Protein AF-A0A444YAH3-F1 (afdb_monomer)

Radius of gyration: 19.24 Å; Cα contacts (8 Å, |Δi|>4): 440; chains: 1; bounding box: 44×41×51 Å

Foldseek 3Di:
DDDDDDPCPDPDDFDKDFLDAEPQKTWIWTDDPQDIWIKIARPVVRDIDIQDDDDADDDPQWDKHKAWDDWYAQPVVRWIKTKIKIWIAGPPPRDTDPVRIFIWMATPVVSDIDTQPDDPAPDDDDDSQFWDDADQKIWGWHDHPNPWIWIWIARNHPGDIATATADDPDDPADAWDWGWDQDPRWTKIWTAGPVVRDIWIWTADDTNYNVRIDIDDPVNVPPDDDD

Structure (mmCIF, N/CA/C/O backbone):
data_AF-A0A444YAH3-F1
#
_entry.id   AF-A0A444YAH3-F1
#
loop_
_atom_site.group_PDB
_atom_site.id
_atom_site.type_symbol
_atom_site.label_atom_id
_atom_site.label_alt_id
_atom_site.label_comp_id
_atom_site.label_asym_id
_atom_site.label_entity_id
_atom_site.label_seq_id
_atom_site.pdbx_PDB_ins_code
_atom_site.Cartn_x
_atom_site.Cartn_y
_atom_site.Cartn_z
_atom_site.occupancy
_atom_site.B_iso_or_equiv
_atom_site.auth_seq_id
_atom_site.auth_comp_id
_atom_site.auth_asym_id
_atom_site.auth_atom_id
_atom_site.pdbx_PDB_model_num
ATOM 1 N N . MET A 1 1 ? -11.939 -26.845 7.464 1.00 43.81 1 MET A N 1
ATOM 2 C CA . MET A 1 1 ? -10.731 -26.287 6.823 1.00 43.81 1 MET A CA 1
ATOM 3 C C . MET A 1 1 ? -10.912 -26.434 5.322 1.00 43.81 1 MET A C 1
ATOM 5 O O . MET A 1 1 ? -11.160 -27.548 4.881 1.00 43.81 1 MET A O 1
ATOM 9 N N . VAL A 1 2 ? -10.915 -25.336 4.565 1.00 46.28 2 VAL A N 1
ATOM 10 C CA . VAL A 1 2 ? -10.976 -25.370 3.094 1.00 46.28 2 VAL A CA 1
ATOM 11 C C . VAL A 1 2 ? -9.584 -25.013 2.601 1.00 46.28 2 VAL A C 1
ATOM 13 O O . VAL A 1 2 ? -9.102 -23.922 2.889 1.00 46.28 2 VAL A O 1
ATOM 16 N N . THR A 1 3 ? -8.929 -25.934 1.903 1.00 51.25 3 THR A N 1
ATOM 17 C CA . THR A 1 3 ? -7.645 -25.662 1.254 1.00 51.25 3 THR A CA 1
ATOM 18 C C . THR A 1 3 ? -7.931 -25.134 -0.143 1.00 51.25 3 THR A C 1
ATOM 20 O O . THR A 1 3 ? -8.479 -25.855 -0.975 1.00 51.25 3 THR A O 1
ATOM 23 N N . LEU A 1 4 ? -7.585 -23.874 -0.398 1.00 56.19 4 LEU A N 1
ATOM 24 C CA . LEU A 1 4 ? -7.603 -23.298 -1.738 1.00 56.19 4 LEU A CA 1
ATOM 25 C C . LEU A 1 4 ? -6.219 -23.497 -2.354 1.00 56.19 4 LEU A C 1
ATOM 27 O O . LEU A 1 4 ? -5.227 -23.000 -1.828 1.00 56.19 4 LEU A O 1
ATOM 31 N N . VAL A 1 5 ? -6.151 -24.240 -3.456 1.00 60.75 5 VAL A N 1
ATOM 32 C CA . VAL A 1 5 ? -4.934 -24.310 -4.268 1.00 60.75 5 VAL A CA 1
ATOM 33 C C . VAL A 1 5 ? -4.936 -23.072 -5.150 1.00 60.75 5 VAL A C 1
ATOM 35 O O . VAL A 1 5 ? -5.843 -22.916 -5.970 1.00 60.75 5 VAL A O 1
ATOM 38 N N . LEU A 1 6 ? -3.959 -22.182 -4.954 1.00 61.19 6 LEU A N 1
ATOM 39 C CA . LEU A 1 6 ? -3.764 -21.061 -5.865 1.00 61.19 6 LEU A CA 1
ATOM 40 C C . LEU A 1 6 ? -3.585 -21.626 -7.275 1.00 61.19 6 LEU A C 1
ATOM 42 O O . LEU A 1 6 ? -2.737 -22.500 -7.479 1.00 61.19 6 LEU A O 1
ATOM 46 N N . PRO A 1 7 ? -4.392 -21.186 -8.248 1.00 58.88 7 PRO A N 1
ATOM 47 C CA . PRO A 1 7 ? -4.204 -21.638 -9.606 1.00 58.88 7 PRO A CA 1
ATOM 48 C C . PRO A 1 7 ? -2.829 -21.192 -10.097 1.00 58.88 7 PRO A C 1
ATOM 50 O O . PRO A 1 7 ? -2.473 -20.023 -9.957 1.00 58.88 7 PRO A O 1
ATOM 53 N N . SER A 1 8 ? -2.078 -22.107 -10.712 1.00 59.62 8 SER A N 1
ATOM 54 C CA . SER A 1 8 ? -0.824 -21.776 -11.383 1.00 59.62 8 SER A CA 1
ATOM 55 C C . SER A 1 8 ? -1.121 -20.844 -12.562 1.00 59.62 8 SER A C 1
ATOM 57 O O . SER A 1 8 ? -1.437 -21.287 -13.666 1.00 59.62 8 SER A O 1
ATOM 59 N N . LEU A 1 9 ? -1.080 -19.536 -12.319 1.00 55.44 9 LEU A N 1
ATOM 60 C CA . LEU A 1 9 ? -1.132 -18.516 -13.367 1.00 55.44 9 LEU A CA 1
ATOM 61 C C . LEU A 1 9 ? 0.235 -18.320 -14.038 1.00 55.44 9 LEU A C 1
ATOM 63 O O . LEU A 1 9 ? 0.334 -17.611 -15.037 1.00 55.44 9 LEU A O 1
ATOM 67 N N . PHE A 1 10 ? 1.276 -18.956 -13.497 1.00 55.66 10 PHE A N 1
ATOM 68 C CA . PHE A 1 10 ? 2.665 -18.815 -13.906 1.00 55.66 10 PHE A CA 1
ATOM 69 C C . PHE A 1 10 ? 3.302 -20.201 -14.079 1.00 55.66 10 PHE A C 1
ATOM 71 O O . PHE A 1 10 ? 3.086 -21.081 -13.249 1.00 55.66 10 PHE A O 1
ATOM 78 N N . GLU A 1 11 ? 4.103 -20.383 -15.131 1.00 51.56 11 GLU A N 1
ATOM 79 C CA . GLU A 1 11 ? 4.847 -21.630 -15.404 1.00 51.56 11 GLU A CA 1
ATOM 80 C C . GLU A 1 11 ? 6.224 -21.689 -14.701 1.00 51.56 11 GLU A C 1
ATOM 82 O O . GLU A 1 11 ? 6.933 -22.685 -14.799 1.00 51.56 11 GLU A O 1
ATOM 87 N N . GLU A 1 12 ? 6.626 -20.631 -13.990 1.00 53.25 12 GLU A N 1
ATOM 88 C CA . GLU A 1 12 ? 7.987 -20.470 -13.450 1.00 53.25 12 GLU A CA 1
ATOM 89 C C . GLU A 1 12 ? 8.137 -20.984 -12.001 1.00 53.25 12 GLU A C 1
ATOM 91 O O . GLU A 1 12 ? 7.176 -21.026 -11.231 1.00 53.25 12 GLU A O 1
ATOM 96 N N . ILE A 1 13 ? 9.360 -21.361 -11.614 1.00 47.53 13 ILE A N 1
ATOM 97 C CA . ILE A 1 13 ? 9.728 -21.921 -10.301 1.00 47.53 13 ILE A CA 1
ATOM 98 C C . ILE A 1 13 ? 10.076 -20.763 -9.357 1.00 47.53 13 ILE A C 1
ATOM 100 O O . ILE A 1 13 ? 11.234 -20.392 -9.288 1.00 47.53 13 ILE A O 1
ATOM 104 N N . ASP A 1 14 ? 9.098 -20.156 -8.680 1.00 53.44 14 ASP A N 1
ATOM 105 C CA . ASP A 1 14 ? 9.382 -19.299 -7.512 1.00 53.44 14 ASP A CA 1
ATOM 106 C C . ASP A 1 14 ? 8.126 -18.940 -6.705 1.00 53.44 14 ASP A C 1
ATOM 108 O O . ASP A 1 14 ? 7.000 -19.122 -7.180 1.00 53.44 14 ASP A O 1
ATOM 112 N N . PHE A 1 15 ? 8.338 -18.490 -5.464 1.00 51.47 15 PHE A N 1
ATOM 113 C CA . PHE A 1 15 ? 7.334 -18.349 -4.404 1.00 51.47 15 PHE A CA 1
ATOM 114 C C . PHE A 1 15 ? 6.149 -17.442 -4.784 1.00 51.47 15 PHE A C 1
ATOM 116 O O . PHE A 1 15 ? 6.314 -16.245 -5.008 1.00 51.47 15 PHE A O 1
ATOM 123 N N . ASP A 1 16 ? 4.936 -18.004 -4.771 1.00 58.22 16 ASP A N 1
ATOM 124 C CA . ASP A 1 16 ? 3.700 -17.220 -4.713 1.00 58.22 16 ASP A CA 1
ATOM 125 C C . ASP A 1 16 ? 3.506 -16.720 -3.274 1.00 58.22 16 ASP A C 1
ATOM 127 O O . ASP A 1 16 ? 3.401 -17.522 -2.340 1.00 58.22 16 ASP A O 1
ATOM 131 N N . ARG A 1 17 ? 3.431 -15.400 -3.083 1.00 68.12 17 ARG A N 1
ATOM 132 C CA . ARG A 1 17 ? 2.994 -14.806 -1.813 1.00 68.12 17 ARG A CA 1
ATOM 133 C C . ARG A 1 17 ? 1.588 -14.245 -1.975 1.00 68.12 17 ARG A C 1
ATOM 135 O O . ARG A 1 17 ? 1.331 -13.411 -2.845 1.00 68.12 17 ARG A O 1
ATOM 142 N N . VAL A 1 18 ? 0.670 -14.710 -1.128 1.00 61.91 18 VAL A N 1
ATOM 143 C CA . VAL A 1 18 ? -0.619 -14.039 -0.923 1.00 61.91 18 VAL A CA 1
ATOM 144 C C . VAL A 1 18 ? -0.359 -12.868 0.005 1.00 61.91 18 VAL A C 1
ATOM 146 O O . VAL A 1 18 ? 0.092 -13.082 1.126 1.00 61.91 18 VAL A O 1
ATOM 149 N N . LEU A 1 19 ? -0.630 -11.656 -0.467 1.00 69.94 19 LEU A N 1
ATOM 150 C CA . LEU A 1 19 ? -0.448 -10.450 0.340 1.00 69.94 19 LEU A CA 1
ATOM 151 C C . LEU A 1 19 ? -1.730 -10.069 1.069 1.00 69.94 19 LEU A C 1
ATOM 153 O O . LEU A 1 19 ? -1.666 -9.664 2.222 1.00 69.94 19 LEU A O 1
ATOM 157 N N . ASP A 1 20 ? -2.885 -10.185 0.406 1.00 74.25 20 ASP A N 1
ATOM 158 C CA . ASP A 1 20 ? -4.145 -9.725 0.988 1.00 74.25 20 ASP A CA 1
ATOM 159 C C . ASP A 1 20 ? -5.385 -10.314 0.287 1.00 74.25 20 ASP A C 1
ATOM 161 O O . ASP A 1 20 ? -5.315 -10.892 -0.807 1.00 74.25 20 ASP A O 1
ATOM 165 N N . CYS A 1 21 ? -6.545 -10.139 0.916 1.00 83.88 21 CYS A N 1
ATOM 166 C CA . CYS A 1 21 ? -7.858 -10.449 0.374 1.00 83.88 21 CYS A CA 1
ATOM 167 C C . CYS A 1 21 ? -8.831 -9.303 0.668 1.00 83.88 21 CYS A C 1
ATOM 169 O O . CYS A 1 21 ? -9.244 -9.094 1.807 1.00 83.88 21 CYS A O 1
ATOM 171 N N . VAL A 1 22 ? -9.279 -8.612 -0.382 1.00 86.75 22 VAL A N 1
ATOM 172 C CA . VAL A 1 22 ? -10.233 -7.501 -0.255 1.00 86.75 22 VAL A CA 1
ATOM 173 C C . VAL A 1 22 ? -11.539 -7.886 -0.929 1.00 86.75 22 VAL A C 1
ATOM 175 O O . VAL A 1 22 ? -11.575 -8.219 -2.116 1.00 86.75 22 VAL A O 1
ATOM 178 N N . ASN A 1 23 ? -12.638 -7.858 -0.169 1.00 88.44 23 ASN A N 1
ATOM 179 C CA . ASN A 1 23 ? -13.977 -8.230 -0.643 1.00 88.44 23 ASN A CA 1
ATOM 180 C C . ASN A 1 23 ? -14.025 -9.622 -1.317 1.00 88.44 23 ASN A C 1
ATOM 182 O O . ASN A 1 23 ? -14.779 -9.846 -2.265 1.00 88.44 23 ASN A O 1
ATOM 186 N N . GLY A 1 24 ? -13.200 -10.565 -0.848 1.00 87.44 24 GLY A N 1
ATOM 187 C CA . GLY A 1 24 ? -13.124 -11.924 -1.392 1.00 87.44 24 GLY A CA 1
ATOM 188 C C . GLY A 1 24 ? -12.322 -12.062 -2.692 1.00 87.44 24 GLY A C 1
ATOM 189 O O . GLY A 1 24 ? -12.291 -13.157 -3.254 1.00 87.44 24 GLY A O 1
ATOM 190 N N . ILE A 1 25 ? -11.687 -10.991 -3.181 1.00 90.06 25 ILE A N 1
ATOM 191 C CA . ILE A 1 25 ? -10.682 -11.072 -4.245 1.00 90.06 25 ILE A CA 1
ATOM 192 C C . ILE A 1 25 ? -9.317 -11.250 -3.595 1.00 90.06 25 ILE A C 1
ATOM 194 O O . ILE A 1 25 ? -8.877 -10.406 -2.818 1.00 90.06 25 ILE A O 1
ATOM 198 N N . ILE A 1 26 ? -8.660 -12.350 -3.941 1.00 88.25 26 ILE A N 1
ATOM 199 C CA . ILE A 1 26 ? -7.309 -12.674 -3.508 1.00 88.25 26 ILE A CA 1
ATOM 200 C C . ILE A 1 26 ? -6.322 -11.942 -4.408 1.00 88.25 26 ILE A C 1
ATOM 202 O O . ILE A 1 26 ? -6.387 -12.039 -5.638 1.00 88.25 26 ILE A O 1
ATOM 206 N N . TYR A 1 27 ? -5.401 -11.241 -3.761 1.00 86.81 27 TYR A N 1
ATOM 207 C CA . TYR A 1 27 ? -4.286 -10.543 -4.368 1.00 86.81 27 TYR A CA 1
ATOM 208 C C . TYR A 1 27 ? -2.992 -11.296 -4.068 1.00 86.81 27 TYR A C 1
ATOM 210 O O . TYR A 1 27 ? -2.639 -11.526 -2.907 1.00 86.81 27 TYR A O 1
ATOM 218 N N . HIS A 1 28 ? -2.291 -11.706 -5.120 1.00 85.50 28 HIS A N 1
ATOM 219 C CA . HIS A 1 28 ? -1.035 -12.432 -4.995 1.00 85.50 28 HIS A CA 1
ATOM 220 C C . HIS A 1 28 ? -0.028 -11.943 -6.022 1.00 85.50 28 HIS A C 1
ATOM 222 O O . HIS A 1 28 ? -0.377 -11.343 -7.043 1.00 85.50 28 HIS A O 1
ATOM 228 N N . TYR A 1 29 ? 1.237 -12.223 -5.758 1.00 82.38 29 TYR A N 1
ATOM 229 C CA . TYR A 1 29 ? 2.296 -11.900 -6.689 1.00 82.38 29 TYR A CA 1
ATOM 230 C C . TYR A 1 29 ? 3.366 -12.972 -6.699 1.00 82.38 29 TYR A C 1
ATOM 232 O O . TYR A 1 29 ? 3.502 -13.765 -5.764 1.00 82.38 29 TYR A O 1
ATOM 240 N N . LYS A 1 30 ? 4.122 -12.946 -7.788 1.00 78.81 30 LYS A N 1
ATOM 241 C CA . LYS A 1 30 ? 5.283 -13.782 -8.005 1.00 78.81 30 LYS A CA 1
ATOM 242 C C . LYS A 1 30 ? 6.444 -12.911 -8.450 1.00 78.81 30 LYS A C 1
ATOM 244 O O . LYS A 1 30 ? 6.273 -12.023 -9.288 1.00 78.81 30 LYS A O 1
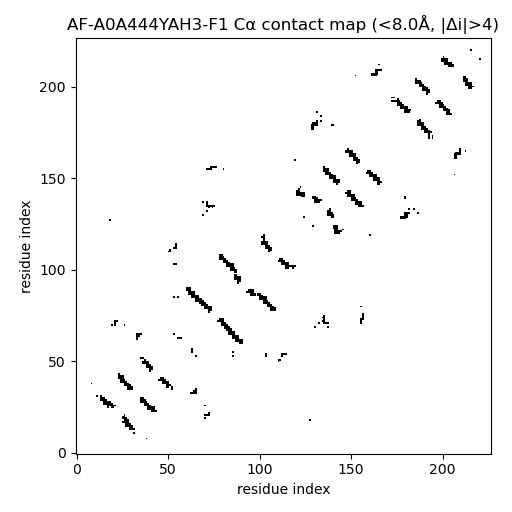ATOM 249 N N . THR A 1 31 ? 7.612 -13.197 -7.900 1.00 73.12 31 THR A N 1
ATOM 250 C CA . THR A 1 31 ? 8.883 -12.568 -8.260 1.00 73.12 31 THR A CA 1
ATOM 251 C C . THR A 1 31 ? 9.738 -13.572 -9.021 1.00 73.12 31 THR A C 1
ATOM 253 O O . THR A 1 31 ? 9.866 -14.709 -8.576 1.00 73.12 31 THR A O 1
ATOM 256 N N . ALA A 1 32 ? 10.317 -13.168 -10.148 1.00 67.88 32 ALA A N 1
ATOM 257 C CA . ALA A 1 32 ? 11.313 -13.940 -10.890 1.00 67.88 32 ALA A CA 1
ATOM 258 C C . ALA A 1 32 ? 12.486 -13.010 -11.235 1.00 67.88 32 ALA A C 1
ATOM 260 O O . ALA A 1 32 ? 12.431 -12.255 -12.211 1.00 67.88 32 ALA A O 1
ATOM 261 N N . GLY A 1 33 ? 13.520 -13.007 -10.390 1.00 68.94 33 GLY A N 1
ATOM 262 C CA . GLY A 1 33 ? 14.515 -11.929 -10.384 1.00 68.94 33 GLY A CA 1
ATOM 263 C C . GLY A 1 33 ? 13.846 -10.575 -10.116 1.00 68.94 33 GLY A C 1
ATOM 264 O O . GLY A 1 33 ? 13.015 -10.473 -9.217 1.00 68.94 33 GLY A O 1
ATOM 265 N N . LEU A 1 34 ? 14.154 -9.579 -10.949 1.00 66.31 34 LEU A N 1
ATOM 266 C CA . LEU A 1 34 ? 13.603 -8.213 -10.885 1.00 66.31 34 LEU A CA 1
ATOM 267 C C . LEU A 1 34 ? 12.158 -8.107 -11.419 1.00 66.31 34 LEU A C 1
ATOM 269 O O . LEU A 1 34 ? 11.498 -7.078 -11.293 1.00 66.31 34 LEU A O 1
ATOM 273 N N . ASN A 1 35 ? 11.640 -9.165 -12.054 1.00 72.12 35 ASN A N 1
ATOM 274 C CA . ASN A 1 35 ? 10.302 -9.142 -12.636 1.00 72.12 35 ASN A CA 1
ATOM 275 C C . ASN A 1 35 ? 9.242 -9.519 -11.602 1.00 72.12 35 ASN A C 1
ATOM 277 O O . ASN A 1 35 ? 9.232 -10.634 -11.077 1.00 72.12 35 ASN A O 1
ATOM 281 N N . VAL A 1 36 ? 8.282 -8.618 -11.400 1.00 80.56 36 VAL A N 1
ATOM 282 C CA . VAL A 1 36 ? 7.121 -8.836 -10.537 1.00 80.56 36 VAL A CA 1
ATOM 283 C C . VAL A 1 36 ? 5.870 -9.027 -11.389 1.00 80.56 36 VAL A C 1
ATOM 285 O O . VAL A 1 36 ? 5.500 -8.161 -12.181 1.00 80.56 36 VAL A O 1
ATOM 288 N N . LYS A 1 37 ? 5.195 -10.169 -11.224 1.00 85.56 37 LYS A N 1
ATOM 289 C CA . LYS A 1 37 ? 3.898 -10.453 -11.852 1.00 85.56 37 LYS A CA 1
ATOM 290 C C . LYS A 1 37 ? 2.816 -10.472 -10.786 1.00 85.56 37 LYS A C 1
ATOM 292 O O . LYS A 1 37 ? 2.917 -11.202 -9.803 1.00 85.56 37 LYS A O 1
ATOM 297 N N . ILE A 1 38 ? 1.764 -9.696 -11.010 1.00 87.88 38 ILE A N 1
ATOM 298 C CA . ILE A 1 38 ? 0.676 -9.515 -10.052 1.00 87.88 38 ILE A CA 1
ATOM 299 C C . ILE A 1 38 ? -0.589 -10.192 -10.575 1.00 87.88 38 ILE A C 1
ATOM 301 O O . ILE A 1 38 ? -1.019 -9.947 -11.707 1.00 87.88 38 ILE A O 1
ATOM 305 N N . GLY A 1 39 ? -1.179 -11.043 -9.740 1.00 88.94 39 GLY A N 1
ATOM 306 C CA . GLY A 1 39 ? -2.376 -11.814 -10.029 1.00 88.94 39 GLY A CA 1
ATOM 307 C C . GLY A 1 39 ? -3.540 -11.457 -9.107 1.00 88.94 39 GLY A C 1
ATOM 308 O O . GLY A 1 39 ? -3.389 -11.252 -7.903 1.00 88.94 39 GLY A O 1
ATOM 309 N N . LEU A 1 40 ? -4.728 -11.411 -9.699 1.00 91.06 40 LEU A N 1
ATOM 310 C CA . LEU A 1 40 ? -6.006 -11.288 -9.016 1.00 91.06 40 LEU A CA 1
ATOM 311 C C . LEU A 1 40 ? -6.815 -12.553 -9.248 1.00 91.06 40 LEU A C 1
ATOM 313 O O . LEU A 1 40 ? -6.978 -12.992 -10.392 1.00 91.06 40 LEU A O 1
ATOM 317 N N . TRP A 1 41 ? -7.388 -13.091 -8.180 1.00 90.56 41 TRP A N 1
ATOM 318 C CA . TRP A 1 41 ? -8.268 -14.246 -8.251 1.00 90.56 41 TRP A CA 1
ATOM 319 C C . TRP A 1 41 ? -9.531 -14.015 -7.435 1.00 90.56 41 TRP A C 1
ATOM 321 O O . TRP A 1 41 ? -9.477 -13.657 -6.265 1.00 90.56 41 TRP A O 1
ATOM 331 N N . ASN A 1 42 ? -10.686 -14.239 -8.053 1.00 91.50 42 ASN A N 1
ATOM 332 C CA . ASN A 1 42 ? -11.967 -14.312 -7.367 1.00 91.50 42 ASN A CA 1
ATOM 333 C C . ASN A 1 42 ? -12.354 -15.796 -7.228 1.00 91.50 42 ASN A C 1
ATOM 335 O O . ASN A 1 42 ? -12.873 -16.365 -8.193 1.00 91.50 42 ASN A O 1
ATOM 339 N N . PRO A 1 43 ? -12.165 -16.430 -6.055 1.00 88.19 43 PRO A N 1
ATOM 340 C CA . PRO A 1 43 ? -12.422 -17.861 -5.883 1.00 88.19 43 PRO A CA 1
ATOM 341 C C . PRO A 1 43 ? -13.893 -18.238 -6.068 1.00 88.19 43 PRO A C 1
ATOM 343 O O . PRO A 1 43 ? -14.202 -19.340 -6.507 1.00 88.19 43 PRO A O 1
ATOM 346 N N . LYS A 1 44 ? -14.819 -17.312 -5.777 1.00 89.19 44 LYS A N 1
ATOM 347 C CA . LYS A 1 44 ? -16.266 -17.536 -5.920 1.00 89.19 44 LYS A CA 1
ATOM 348 C C . LYS A 1 44 ? -16.690 -17.713 -7.379 1.00 89.19 44 LYS A C 1
ATOM 350 O O . LYS A 1 44 ? -17.668 -18.401 -7.650 1.00 89.19 44 LYS A O 1
ATOM 355 N N . THR A 1 45 ? -15.996 -17.060 -8.308 1.00 91.25 45 THR A N 1
ATOM 356 C CA . THR A 1 45 ? -16.328 -17.082 -9.746 1.00 91.25 45 THR A CA 1
ATOM 357 C C . THR A 1 45 ? -15.259 -17.748 -10.606 1.00 91.25 45 THR A C 1
ATOM 359 O O . THR A 1 45 ? -15.433 -17.840 -11.817 1.00 91.25 45 THR A O 1
ATOM 362 N N . ASP A 1 46 ? -14.147 -18.152 -9.991 1.00 87.62 46 ASP A N 1
ATOM 363 C CA . ASP A 1 46 ? -12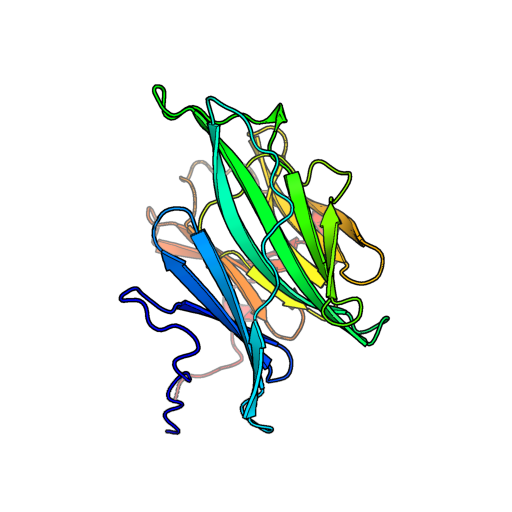.899 -18.577 -10.627 1.00 87.62 46 ASP A CA 1
ATOM 364 C C . ASP A 1 46 ? -12.370 -17.617 -11.712 1.00 87.62 46 ASP A C 1
ATOM 366 O O . ASP A 1 46 ? -11.611 -17.990 -12.606 1.00 87.62 46 ASP A O 1
ATOM 370 N N . LYS A 1 47 ? -12.754 -16.338 -11.641 1.00 90.19 47 LYS A N 1
ATOM 371 C CA . LYS A 1 47 ? -12.207 -15.312 -12.527 1.00 90.19 47 LYS A CA 1
ATOM 372 C C . LYS A 1 47 ? -10.800 -14.960 -12.083 1.00 90.19 47 LYS A C 1
ATOM 374 O O . LYS A 1 47 ? -10.550 -14.727 -10.899 1.00 90.19 47 LYS A O 1
ATOM 379 N N . ARG A 1 48 ? -9.900 -14.885 -13.056 1.00 88.38 48 ARG A N 1
ATOM 380 C CA . ARG A 1 48 ? -8.481 -14.611 -12.852 1.00 88.38 48 ARG A CA 1
ATOM 381 C C . ARG A 1 48 ? -8.057 -13.472 -13.757 1.00 88.38 48 ARG A C 1
ATOM 383 O O . ARG A 1 48 ? -8.551 -13.359 -14.881 1.00 88.38 48 ARG A O 1
ATOM 390 N N . LYS A 1 49 ? -7.151 -12.634 -13.273 1.00 89.94 49 LYS A N 1
ATOM 391 C CA . LYS A 1 49 ? -6.580 -11.546 -14.059 1.00 89.94 49 LYS A CA 1
ATOM 392 C C . LYS A 1 49 ? -5.134 -11.314 -13.665 1.00 89.94 49 LYS A C 1
ATOM 394 O O . LYS A 1 49 ? -4.823 -11.220 -12.486 1.00 89.94 49 LYS A O 1
ATOM 399 N N . ILE A 1 50 ? -4.281 -11.190 -14.672 1.00 89.69 50 ILE A N 1
ATOM 400 C CA . ILE A 1 50 ? -2.908 -10.724 -14.508 1.00 89.69 50 ILE A CA 1
ATOM 401 C C . ILE A 1 50 ? -2.910 -9.223 -14.790 1.00 89.69 50 ILE A C 1
ATOM 403 O O . ILE A 1 50 ? -3.491 -8.773 -15.783 1.00 89.69 50 ILE A O 1
ATOM 407 N N . ILE A 1 51 ? -2.314 -8.454 -13.887 1.00 91.31 51 ILE A N 1
ATOM 408 C CA . ILE A 1 51 ? -2.158 -7.009 -14.050 1.00 91.31 51 ILE A CA 1
ATOM 409 C C . ILE A 1 51 ? -1.013 -6.758 -15.045 1.00 91.31 51 ILE A C 1
ATOM 411 O O . ILE A 1 51 ? -0.005 -7.466 -14.996 1.00 91.31 51 ILE A O 1
ATOM 415 N N . PRO A 1 52 ? -1.156 -5.800 -15.981 1.00 91.44 52 PRO A N 1
ATOM 416 C CA . PRO A 1 52 ? -0.080 -5.453 -16.902 1.00 91.44 52 PRO A CA 1
ATOM 417 C C . PRO A 1 52 ? 1.176 -4.969 -16.155 1.00 91.44 52 PRO A C 1
ATOM 419 O O . PRO A 1 52 ? 1.061 -4.474 -15.031 1.00 91.44 52 PRO A O 1
ATOM 422 N N . PRO A 1 53 ? 2.363 -5.049 -16.778 1.00 88.50 53 PRO A N 1
ATOM 423 C CA . PRO A 1 53 ? 3.593 -4.527 -16.192 1.00 88.50 53 PRO A CA 1
ATOM 424 C C . PRO A 1 53 ? 3.498 -3.044 -15.816 1.00 88.50 53 PRO A C 1
ATOM 426 O O . PRO A 1 53 ? 2.757 -2.275 -16.434 1.00 88.50 53 PRO A O 1
ATOM 429 N N . SER A 1 54 ? 4.280 -2.667 -14.810 1.00 89.56 54 SER A N 1
ATOM 430 C CA . SER A 1 54 ? 4.452 -1.305 -14.299 1.00 89.56 54 SER A CA 1
ATOM 431 C C . SER A 1 54 ? 4.942 -0.325 -15.369 1.00 89.56 54 SER A C 1
ATOM 433 O O . SER A 1 54 ? 5.549 -0.719 -16.365 1.00 89.56 54 SER A O 1
ATOM 435 N N . ILE A 1 55 ? 4.743 0.977 -15.143 1.00 88.88 55 ILE A N 1
ATOM 436 C CA . ILE A 1 55 ? 5.339 2.017 -15.993 1.00 88.88 55 ILE A CA 1
ATOM 437 C C . ILE A 1 55 ? 6.812 2.155 -15.609 1.00 88.88 55 ILE A C 1
ATOM 439 O O . ILE A 1 55 ? 7.134 2.802 -14.617 1.00 88.88 55 ILE A O 1
ATOM 443 N N . ILE A 1 56 ? 7.699 1.547 -16.384 1.00 86.88 56 ILE A N 1
ATOM 444 C CA . ILE A 1 56 ? 9.141 1.559 -16.133 1.00 86.88 56 ILE A CA 1
ATOM 445 C C . ILE A 1 56 ? 9.829 2.463 -17.160 1.00 86.88 56 ILE A C 1
ATOM 447 O O . ILE A 1 56 ? 9.469 2.470 -18.339 1.00 86.88 56 ILE A O 1
ATOM 451 N N . THR A 1 57 ? 10.803 3.240 -16.699 1.00 83.62 57 THR A N 1
ATOM 452 C CA . THR A 1 57 ? 11.728 4.004 -17.533 1.00 83.62 57 THR A CA 1
ATOM 453 C C . THR A 1 57 ? 12.955 3.133 -17.779 1.00 83.62 57 THR A C 1
ATOM 455 O O . THR A 1 57 ? 13.526 2.601 -16.835 1.00 83.62 57 THR A O 1
ATOM 458 N N . ASN A 1 58 ? 13.364 2.972 -19.036 1.00 82.19 58 ASN A N 1
ATOM 459 C CA . ASN A 1 58 ? 14.594 2.247 -19.344 1.00 82.19 58 ASN A CA 1
ATOM 460 C C . ASN A 1 58 ? 15.783 3.193 -19.182 1.00 82.19 58 ASN A C 1
ATOM 462 O O . ASN A 1 58 ? 15.956 4.095 -20.000 1.00 82.19 58 ASN A O 1
ATOM 466 N N . GLU A 1 59 ? 16.592 2.959 -18.158 1.00 83.75 59 GLU A N 1
ATOM 467 C CA . GLU A 1 59 ? 17.815 3.706 -17.867 1.00 83.75 59 GLU A CA 1
ATOM 468 C C . GLU A 1 59 ? 19.009 2.754 -17.992 1.00 83.75 59 GLU A C 1
ATOM 470 O O . GLU A 1 59 ? 18.945 1.618 -17.537 1.00 83.75 59 GLU A O 1
ATOM 475 N N . SER A 1 60 ? 20.083 3.171 -18.669 1.00 84.94 60 SER A N 1
ATOM 476 C CA . SER A 1 60 ? 21.154 2.246 -19.089 1.00 84.94 60 SER A CA 1
ATOM 477 C C . SER A 1 60 ? 21.947 1.637 -17.938 1.00 84.94 60 SER A C 1
ATOM 479 O O . SER A 1 60 ? 22.466 0.533 -18.082 1.00 84.94 60 SER A O 1
ATOM 481 N N . ASP A 1 61 ? 22.049 2.370 -16.833 1.00 89.19 61 ASP A N 1
ATOM 482 C CA . ASP A 1 61 ? 22.923 2.037 -15.706 1.00 89.19 61 ASP A CA 1
ATOM 483 C C . ASP A 1 61 ? 22.121 1.555 -14.487 1.00 89.19 61 ASP A C 1
ATOM 485 O O . ASP A 1 61 ? 22.697 1.291 -13.427 1.00 89.19 61 ASP A O 1
ATOM 489 N N . PHE A 1 62 ? 20.794 1.469 -14.632 1.00 87.62 62 PHE A N 1
ATOM 490 C CA . PHE A 1 62 ? 19.879 1.201 -13.537 1.00 87.62 62 PHE A CA 1
ATOM 491 C C . PHE A 1 62 ? 18.873 0.104 -13.856 1.00 87.62 62 PHE A C 1
ATOM 493 O O . PHE A 1 62 ? 18.128 0.174 -14.835 1.00 87.62 62 PHE A O 1
ATOM 500 N N . ASP A 1 63 ? 18.757 -0.824 -12.916 1.00 87.75 63 ASP A N 1
ATOM 501 C CA . ASP A 1 63 ? 17.761 -1.875 -12.940 1.00 87.75 63 ASP A CA 1
ATOM 502 C C . ASP A 1 63 ? 16.493 -1.423 -12.197 1.00 87.75 63 ASP A C 1
ATOM 504 O O . ASP A 1 63 ? 16.577 -0.940 -11.059 1.00 87.75 63 ASP A O 1
ATOM 508 N N . PRO A 1 64 ? 15.307 -1.554 -12.817 1.00 87.38 64 PRO A N 1
ATOM 509 C CA . PRO A 1 64 ? 14.042 -1.245 -12.177 1.00 87.38 64 PRO A CA 1
ATOM 510 C C . PRO A 1 64 ? 13.644 -2.349 -11.198 1.00 87.38 64 PRO A C 1
ATOM 512 O O . PRO A 1 64 ? 13.658 -3.534 -11.518 1.00 87.38 64 PRO A O 1
ATOM 515 N N . GLU A 1 65 ? 13.168 -1.929 -10.039 1.00 85.25 65 GLU A N 1
ATOM 516 C CA . GLU A 1 65 ? 12.651 -2.780 -8.983 1.00 85.25 65 GLU A CA 1
ATOM 517 C C . GLU A 1 65 ? 11.232 -2.358 -8.623 1.00 85.25 65 GLU A C 1
ATOM 519 O O . GLU A 1 65 ? 10.901 -1.169 -8.563 1.00 85.25 65 GLU A O 1
ATOM 524 N N . VAL A 1 66 ? 10.375 -3.345 -8.363 1.00 84.50 66 VAL A N 1
ATOM 525 C CA . VAL A 1 66 ? 8.972 -3.112 -8.016 1.00 84.50 66 VAL A CA 1
ATOM 526 C C . VAL A 1 66 ? 8.704 -3.639 -6.618 1.00 84.50 66 VAL A C 1
ATOM 528 O O . VAL A 1 66 ? 8.683 -4.843 -6.371 1.00 84.50 66 VAL A O 1
ATOM 531 N N . ARG A 1 67 ? 8.407 -2.724 -5.700 1.00 82.62 67 ARG A N 1
ATOM 532 C CA . ARG A 1 67 ? 7.813 -3.055 -4.409 1.00 82.62 67 ARG A CA 1
ATOM 533 C C . ARG A 1 67 ? 6.313 -2.912 -4.508 1.00 82.62 67 ARG A C 1
ATOM 535 O O . ARG A 1 67 ? 5.770 -1.815 -4.628 1.00 82.62 67 ARG A O 1
ATOM 542 N N . ILE A 1 68 ? 5.633 -4.043 -4.442 1.00 80.94 68 ILE A N 1
ATOM 543 C CA . ILE A 1 68 ? 4.191 -4.041 -4.267 1.00 80.94 68 ILE A CA 1
ATOM 544 C C . ILE A 1 68 ? 3.880 -3.465 -2.898 1.00 80.94 68 ILE A C 1
ATOM 546 O O . ILE A 1 68 ? 4.384 -3.945 -1.886 1.00 80.94 68 ILE A O 1
ATOM 550 N N . HIS A 1 69 ? 3.001 -2.473 -2.889 1.00 80.25 69 HIS A N 1
ATOM 551 C CA . HIS A 1 69 ? 2.589 -1.832 -1.665 1.00 80.25 69 HIS A CA 1
ATOM 552 C C . HIS A 1 69 ? 1.216 -2.363 -1.244 1.00 80.25 69 HIS A C 1
ATOM 554 O O . HIS A 1 69 ? 1.128 -3.119 -0.281 1.00 80.25 69 HIS A O 1
ATOM 560 N N . ARG A 1 70 ? 0.126 -2.047 -1.954 1.00 82.19 70 ARG A N 1
ATOM 561 C CA . ARG A 1 70 ? -1.240 -2.338 -1.466 1.00 82.19 70 ARG A CA 1
ATOM 562 C C . ARG A 1 70 ? -2.177 -2.821 -2.550 1.00 82.19 70 ARG A C 1
ATOM 564 O O . ARG A 1 70 ? -2.045 -2.435 -3.705 1.00 82.19 70 ARG A O 1
ATOM 571 N N . PHE A 1 71 ? -3.186 -3.570 -2.127 1.00 88.56 71 PHE A N 1
ATOM 572 C CA . PHE A 1 71 ? -4.397 -3.841 -2.887 1.00 88.56 71 PHE A CA 1
ATOM 573 C C . PHE A 1 71 ? -5.600 -3.353 -2.085 1.00 88.56 71 PHE A C 1
ATOM 575 O O . PHE A 1 71 ? -5.652 -3.538 -0.873 1.00 88.56 71 PHE A O 1
ATOM 582 N N . GLY A 1 72 ? -6.561 -2.715 -2.745 1.00 90.88 72 GLY A N 1
ATOM 583 C CA . GLY A 1 72 ? -7.729 -2.172 -2.066 1.00 90.88 72 GLY A CA 1
ATOM 584 C C . GLY A 1 72 ? -8.906 -1.949 -2.999 1.00 90.88 72 GLY A C 1
ATOM 585 O O . GLY A 1 72 ? -8.779 -2.009 -4.224 1.00 90.88 72 GLY A O 1
ATOM 586 N N . TYR A 1 73 ? -10.066 -1.701 -2.400 1.00 92.75 73 TYR A N 1
ATOM 587 C CA . TYR A 1 73 ? -11.306 -1.440 -3.118 1.00 92.75 73 TYR A CA 1
ATOM 588 C C . TYR A 1 73 ? -11.712 0.027 -2.958 1.00 92.75 73 TYR A C 1
ATOM 590 O O . TYR A 1 73 ? -11.955 0.514 -1.860 1.00 92.75 73 TYR A O 1
ATOM 598 N N . ASP A 1 74 ? -11.780 0.732 -4.075 1.00 93.12 74 ASP A N 1
ATOM 599 C CA . ASP A 1 74 ? -12.333 2.071 -4.197 1.00 93.12 74 ASP A CA 1
ATOM 600 C C . ASP A 1 74 ? -13.863 1.966 -4.260 1.00 93.12 74 ASP A C 1
ATOM 602 O O . ASP A 1 74 ? -14.459 1.708 -5.309 1.00 93.12 74 ASP A O 1
ATOM 606 N N . ASN A 1 75 ? -14.501 2.144 -3.105 1.00 90.38 75 ASN A N 1
ATOM 607 C CA . ASN A 1 75 ? -15.950 2.048 -2.949 1.00 90.38 75 ASN A CA 1
ATOM 608 C C . ASN A 1 75 ? -16.729 3.159 -3.669 1.00 90.38 75 ASN A C 1
ATOM 610 O O . ASN A 1 75 ? -17.895 2.949 -3.997 1.00 90.38 75 ASN A O 1
ATOM 614 N N . VAL A 1 76 ? -16.113 4.317 -3.918 1.00 93.12 76 VAL A N 1
ATOM 615 C CA . VAL A 1 76 ? -16.755 5.439 -4.619 1.00 93.12 76 VAL A CA 1
ATOM 616 C C . VAL A 1 76 ? -16.817 5.173 -6.119 1.00 93.12 76 VAL A C 1
ATOM 618 O O . VAL A 1 76 ? -17.853 5.406 -6.741 1.00 93.12 76 VAL A O 1
ATOM 621 N N . ASN A 1 77 ? -15.725 4.679 -6.708 1.00 93.94 77 ASN A N 1
ATOM 622 C CA . ASN A 1 77 ? -15.641 4.454 -8.152 1.00 93.94 77 ASN A CA 1
ATOM 623 C C . ASN A 1 77 ? -15.981 3.017 -8.581 1.00 93.94 77 ASN A C 1
ATOM 625 O O . ASN A 1 77 ? -16.004 2.754 -9.792 1.00 93.94 77 ASN A O 1
ATOM 629 N N . ASP A 1 78 ? -16.270 2.123 -7.625 1.00 93.50 78 ASP A N 1
ATOM 630 C CA . ASP A 1 78 ? -16.475 0.682 -7.837 1.00 93.50 78 ASP A CA 1
ATOM 631 C C . ASP A 1 78 ? -15.315 0.096 -8.647 1.00 93.50 78 ASP A C 1
ATOM 633 O O . ASP A 1 78 ? -15.441 -0.289 -9.815 1.00 93.50 78 ASP A O 1
ATOM 637 N N . ASP A 1 79 ? -14.129 0.169 -8.048 1.00 94.81 79 ASP A N 1
ATOM 638 C CA . ASP A 1 79 ? -12.885 -0.219 -8.693 1.00 94.81 79 ASP A CA 1
ATOM 639 C C . ASP A 1 79 ? -11.930 -0.869 -7.698 1.00 94.81 79 ASP A C 1
ATOM 641 O O . ASP A 1 79 ? -11.873 -0.514 -6.526 1.00 94.81 79 ASP A O 1
ATOM 645 N N . TYR A 1 80 ? -11.146 -1.821 -8.179 1.00 93.31 80 TYR A N 1
ATOM 646 C CA . TYR A 1 80 ? -10.049 -2.372 -7.402 1.00 93.31 80 TYR A CA 1
ATOM 647 C C . TYR A 1 80 ? -8.759 -1.721 -7.852 1.00 93.31 80 TYR A C 1
ATOM 649 O O . TYR A 1 80 ? -8.482 -1.637 -9.050 1.00 93.31 80 TYR A O 1
ATOM 657 N N . LYS A 1 81 ? -7.957 -1.290 -6.885 1.00 93.56 81 LYS A N 1
ATOM 658 C CA . LYS A 1 81 ? -6.718 -0.576 -7.155 1.00 93.56 81 LYS A CA 1
ATOM 659 C C . LYS A 1 81 ? -5.529 -1.267 -6.513 1.00 93.56 81 LYS A C 1
ATOM 661 O O . LYS A 1 81 ? -5.651 -1.886 -5.457 1.00 93.56 81 LYS A O 1
ATOM 666 N N . VAL A 1 82 ? -4.383 -1.158 -7.177 1.00 91.19 82 VAL A N 1
ATOM 667 C CA . VAL A 1 82 ? -3.094 -1.629 -6.658 1.00 91.19 82 VAL A CA 1
ATOM 668 C C . VAL A 1 82 ? -2.145 -0.453 -6.585 1.00 91.19 82 VAL A C 1
ATOM 670 O O . VAL A 1 82 ? -1.991 0.260 -7.570 1.00 91.19 82 VAL A O 1
ATOM 673 N N . ILE A 1 83 ? -1.508 -0.267 -5.436 1.00 89.19 83 ILE A N 1
ATOM 674 C CA . ILE A 1 83 ? -0.446 0.714 -5.237 1.00 89.19 83 ILE A CA 1
ATOM 675 C C . ILE A 1 83 ? 0.878 -0.035 -5.206 1.00 89.19 83 ILE A C 1
ATOM 677 O O . ILE A 1 83 ? 1.002 -1.078 -4.560 1.00 89.19 83 ILE A O 1
ATOM 681 N N . GLN A 1 84 ? 1.872 0.512 -5.885 1.00 88.12 84 GLN A N 1
ATOM 682 C CA . GLN A 1 84 ? 3.233 0.004 -5.857 1.00 88.12 84 GLN A CA 1
ATOM 683 C C . GLN A 1 84 ? 4.231 1.152 -5.896 1.00 88.12 84 GLN A C 1
ATOM 685 O O . GLN A 1 84 ? 3.922 2.258 -6.355 1.00 88.12 84 GLN A O 1
ATOM 690 N N . TYR A 1 85 ? 5.442 0.839 -5.470 1.00 86.06 85 TYR A N 1
ATOM 691 C CA . TYR A 1 85 ? 6.591 1.707 -5.552 1.00 86.06 85 TYR A CA 1
ATOM 692 C C . TYR A 1 85 ? 7.596 1.141 -6.546 1.00 86.06 85 TYR A C 1
ATOM 694 O O . TYR A 1 85 ? 8.038 -0.000 -6.407 1.00 86.06 85 TYR A O 1
ATOM 702 N N . VAL A 1 86 ? 7.935 1.929 -7.563 1.00 86.75 86 VAL A N 1
ATOM 703 C CA . VAL A 1 86 ? 8.974 1.576 -8.532 1.00 86.75 86 VAL A CA 1
ATOM 704 C C . VAL A 1 86 ? 10.217 2.373 -8.197 1.00 86.75 86 VAL A C 1
ATOM 706 O O . VAL A 1 86 ? 10.142 3.591 -8.056 1.00 86.75 86 VAL A O 1
ATOM 709 N N . TYR A 1 87 ? 11.348 1.693 -8.073 1.00 85.88 87 TYR A N 1
ATOM 710 C CA . TYR A 1 87 ? 12.638 2.313 -7.810 1.00 85.88 87 TYR A CA 1
ATOM 711 C C . TYR A 1 87 ? 13.741 1.693 -8.652 1.00 85.88 87 TYR A C 1
ATOM 713 O O . TYR A 1 87 ? 13.508 0.719 -9.352 1.00 85.88 87 TYR A O 1
ATOM 721 N N . TYR A 1 88 ? 14.922 2.300 -8.616 1.00 88.06 88 TYR A N 1
ATOM 722 C CA . TYR A 1 88 ? 16.012 1.984 -9.528 1.00 88.06 88 TYR A CA 1
ATOM 723 C C . TYR A 1 88 ? 17.306 1.799 -8.746 1.00 88.06 88 TYR A C 1
ATOM 725 O O . TYR A 1 88 ? 17.654 2.655 -7.924 1.00 88.06 88 TYR A O 1
ATOM 733 N N . ILE A 1 89 ? 17.994 0.688 -9.000 1.00 86.50 89 ILE A N 1
ATOM 734 C CA . ILE A 1 89 ? 19.277 0.341 -8.382 1.00 86.50 89 ILE A CA 1
ATOM 735 C C . ILE A 1 89 ? 20.368 0.407 -9.446 1.00 86.50 89 ILE A C 1
ATOM 737 O O . ILE A 1 89 ? 20.219 -0.153 -10.528 1.00 86.50 89 ILE A O 1
ATOM 741 N N . HIS A 1 90 ? 21.470 1.090 -9.145 1.00 88.44 90 HIS A N 1
ATOM 742 C CA . HIS A 1 90 ? 22.614 1.154 -10.050 1.00 88.44 90 HIS A CA 1
ATOM 743 C C . HIS A 1 90 ? 23.332 -0.199 -10.141 1.00 88.44 90 HIS A C 1
ATOM 745 O O . HIS A 1 90 ? 23.724 -0.748 -9.109 1.00 88.44 90 HIS A O 1
ATOM 751 N N . HIS A 1 91 ? 23.621 -0.671 -11.359 1.00 84.56 91 HIS A N 1
ATOM 752 C CA . HIS A 1 91 ? 24.197 -2.003 -11.613 1.00 84.56 91 HIS A CA 1
ATOM 753 C C . HIS A 1 91 ? 25.481 -2.295 -10.815 1.00 84.56 91 HIS A C 1
ATOM 755 O O . HIS A 1 91 ? 25.680 -3.400 -10.318 1.00 84.56 91 HIS A O 1
ATOM 761 N N . GLU A 1 92 ? 26.379 -1.308 -10.719 1.00 82.69 92 GLU A N 1
ATOM 762 C CA . GLU A 1 92 ? 27.709 -1.497 -10.113 1.00 82.69 92 GLU A CA 1
ATOM 763 C C . GLU A 1 92 ? 27.814 -1.103 -8.637 1.00 82.69 92 GLU A C 1
ATOM 765 O O . GLU A 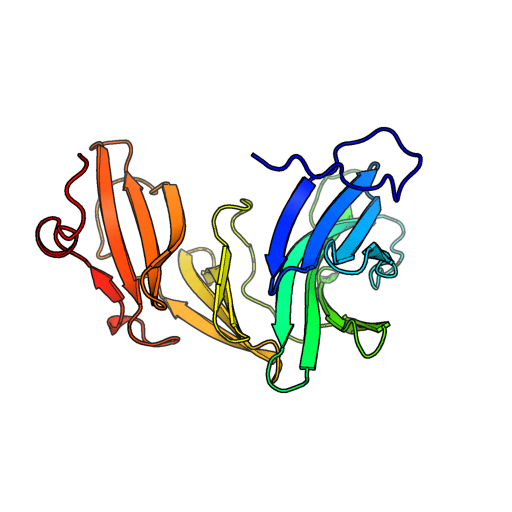1 92 ? 28.672 -1.619 -7.922 1.00 82.69 92 GLU A O 1
ATOM 770 N N . PHE A 1 93 ? 26.993 -0.155 -8.184 1.00 82.69 93 PHE A N 1
ATOM 771 C CA . PHE A 1 93 ? 27.193 0.502 -6.891 1.00 82.69 93 PHE A CA 1
ATOM 772 C C . PHE A 1 93 ? 26.130 0.121 -5.863 1.00 82.69 93 PHE A C 1
ATOM 774 O O . PHE A 1 93 ? 26.260 0.526 -4.711 1.00 82.69 93 PHE A O 1
ATOM 781 N N . ASP A 1 94 ? 25.094 -0.625 -6.272 1.00 76.81 94 ASP A N 1
ATOM 782 C CA . ASP A 1 94 ? 23.932 -0.963 -5.439 1.00 76.81 94 ASP A CA 1
ATOM 783 C C . ASP A 1 94 ? 23.316 0.291 -4.782 1.00 76.81 94 ASP A C 1
ATOM 785 O O . ASP A 1 94 ? 22.847 0.297 -3.643 1.00 76.81 94 ASP A O 1
ATOM 789 N N . THR A 1 95 ? 23.392 1.419 -5.498 1.00 81.56 95 THR A N 1
ATOM 790 C CA . THR A 1 95 ? 22.902 2.713 -5.032 1.00 81.56 95 THR A CA 1
ATOM 791 C C . THR A 1 95 ? 21.530 3.008 -5.606 1.00 81.56 95 THR A C 1
ATOM 793 O O . THR A 1 95 ? 21.241 2.789 -6.782 1.00 81.56 95 THR A O 1
ATOM 796 N N . TYR A 1 96 ? 20.680 3.547 -4.740 1.00 80.88 96 TYR A N 1
ATOM 797 C CA . TYR A 1 96 ? 19.303 3.889 -5.043 1.00 80.88 96 TYR A CA 1
ATOM 798 C C . TYR A 1 96 ? 19.199 5.254 -5.742 1.00 80.88 96 TYR A C 1
ATOM 800 O O . TYR A 1 96 ? 19.590 6.282 -5.181 1.00 80.88 96 TYR A O 1
ATOM 808 N N . ALA A 1 97 ? 18.618 5.282 -6.943 1.00 81.56 97 ALA A N 1
ATOM 809 C CA . ALA A 1 97 ? 18.328 6.518 -7.665 1.00 81.56 97 ALA A CA 1
ATOM 810 C C . ALA A 1 97 ? 16.952 7.079 -7.283 1.00 81.56 97 ALA A C 1
ATOM 812 O O . ALA A 1 97 ? 15.944 6.836 -7.950 1.00 81.56 97 ALA A O 1
ATOM 813 N N . SER A 1 98 ? 16.922 7.888 -6.220 1.00 77.44 98 SER A N 1
ATOM 814 C CA . SER A 1 98 ? 15.695 8.522 -5.715 1.00 77.44 98 SER A CA 1
ATOM 815 C C . SER A 1 98 ? 14.942 9.332 -6.768 1.00 77.44 98 SER A C 1
ATOM 817 O O . SER A 1 98 ? 13.719 9.281 -6.805 1.00 77.44 98 SER A O 1
ATOM 819 N N . ALA A 1 99 ? 15.665 10.022 -7.653 1.00 80.44 99 ALA A N 1
ATOM 820 C CA . ALA A 1 99 ? 15.087 10.877 -8.688 1.00 80.44 99 ALA A CA 1
ATOM 821 C C . ALA A 1 99 ? 14.304 10.111 -9.770 1.00 80.44 99 ALA A C 1
ATOM 823 O O . ALA A 1 99 ? 13.489 10.708 -10.471 1.00 80.44 99 ALA A O 1
ATOM 824 N N . LEU A 1 100 ? 14.561 8.809 -9.928 1.00 82.75 100 LEU A N 1
ATOM 825 C CA . LEU A 1 100 ? 13.859 7.954 -10.888 1.00 82.75 100 LEU A CA 1
ATOM 826 C C . LEU A 1 100 ? 12.676 7.221 -10.253 1.00 82.75 100 LEU A C 1
ATOM 828 O O . LEU A 1 100 ? 11.793 6.739 -10.965 1.00 82.75 100 LEU A O 1
ATOM 832 N N . ALA A 1 101 ? 12.669 7.111 -8.925 1.00 84.88 101 ALA A N 1
ATOM 833 C CA . ALA A 1 101 ? 11.664 6.357 -8.209 1.00 84.88 101 ALA A CA 1
ATOM 834 C C . ALA A 1 101 ? 10.313 7.070 -8.234 1.00 84.88 101 ALA A C 1
ATOM 836 O O . ALA A 1 101 ? 10.223 8.297 -8.167 1.00 84.88 101 ALA A O 1
ATOM 837 N N . ASN A 1 102 ? 9.239 6.293 -8.335 1.00 86.94 102 ASN A N 1
ATOM 838 C CA . ASN A 1 102 ? 7.905 6.855 -8.352 1.00 86.94 102 ASN A CA 1
ATOM 839 C C . ASN A 1 102 ? 6.852 5.875 -7.840 1.00 86.94 102 ASN A C 1
ATOM 841 O O . ASN A 1 102 ? 6.895 4.665 -8.076 1.00 86.94 102 ASN A O 1
ATOM 845 N N . TRP A 1 103 ? 5.831 6.446 -7.215 1.00 87.38 103 TRP A N 1
ATOM 846 C CA . TRP A 1 103 ? 4.624 5.732 -6.844 1.00 87.38 103 TRP A CA 1
ATOM 847 C C . TRP A 1 103 ? 3.705 5.557 -8.051 1.00 87.38 103 TRP A C 1
ATOM 849 O O . TRP A 1 103 ? 3.614 6.424 -8.931 1.00 87.38 103 TRP A O 1
ATOM 859 N N . GLN A 1 104 ? 3.036 4.409 -8.115 1.00 90.88 104 GLN A N 1
ATOM 860 C CA . GLN A 1 104 ? 2.102 4.074 -9.185 1.00 90.88 104 GLN A CA 1
ATOM 861 C C . GLN A 1 104 ? 0.835 3.471 -8.611 1.00 90.88 104 GLN A C 1
ATOM 863 O O . GLN A 1 104 ? 0.883 2.689 -7.661 1.00 90.88 104 GLN A O 1
ATOM 868 N N . ILE A 1 105 ? -0.287 3.800 -9.243 1.00 92.94 105 ILE A N 1
ATOM 869 C CA . ILE A 1 105 ? -1.580 3.196 -8.961 1.00 92.94 105 ILE A CA 1
ATOM 870 C C . ILE A 1 105 ? -2.145 2.551 -10.222 1.00 92.94 105 ILE A C 1
ATOM 872 O O . ILE A 1 105 ? -2.177 3.159 -11.293 1.00 92.94 105 ILE A O 1
ATOM 876 N N . TYR A 1 106 ? -2.570 1.302 -10.108 1.00 94.62 106 TYR A N 1
ATOM 877 C CA . TYR A 1 106 ? -3.303 0.587 -11.142 1.00 94.62 106 TYR A CA 1
ATOM 878 C C . TYR A 1 106 ? -4.789 0.641 -10.836 1.00 94.62 106 TYR A C 1
ATOM 880 O O . TYR A 1 106 ? -5.183 0.454 -9.687 1.00 94.62 106 TYR A O 1
ATOM 888 N N . SER A 1 107 ? -5.602 0.824 -11.872 1.00 95.31 107 SER A N 1
ATOM 889 C CA . SER A 1 107 ? -7.054 0.667 -11.815 1.00 95.31 107 SER A CA 1
ATOM 890 C C . SER A 1 107 ? -7.470 -0.582 -12.587 1.00 95.31 107 SER A C 1
ATOM 892 O O . SER A 1 107 ? -7.148 -0.747 -13.769 1.00 95.31 107 SER A O 1
ATOM 894 N N . LEU A 1 108 ? -8.219 -1.469 -11.928 1.00 95.00 108 LEU A N 1
ATOM 895 C CA . LEU A 1 108 ? -8.743 -2.683 -12.546 1.00 95.00 108 LEU A CA 1
ATOM 896 C C . LEU A 1 108 ? -9.750 -2.358 -13.651 1.00 95.00 108 LEU A C 1
ATOM 898 O O . LEU A 1 108 ? -9.760 -3.032 -14.689 1.00 95.00 108 LEU A O 1
ATOM 902 N N . LYS A 1 109 ? -10.572 -1.331 -13.413 1.00 95.25 109 LYS A N 1
ATOM 903 C CA . LYS A 1 109 ? -11.641 -0.848 -14.288 1.00 95.25 109 LYS A CA 1
ATOM 904 C C . LYS A 1 109 ? -11.112 -0.2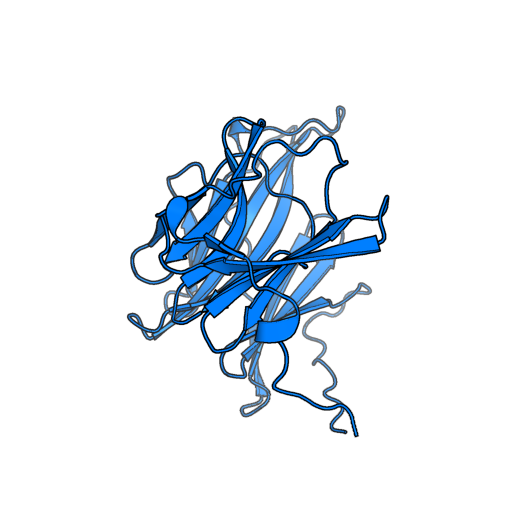17 -15.572 1.0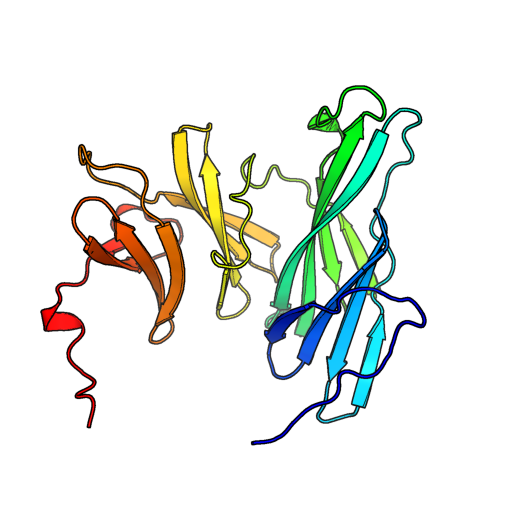0 95.25 109 LYS A C 1
ATOM 906 O O . LYS A 1 109 ? -11.604 -0.560 -16.645 1.00 95.25 109 LYS A O 1
ATOM 911 N N . SER A 1 110 ? -10.114 0.668 -15.493 1.00 95.44 110 SER A N 1
ATOM 912 C CA . SER A 1 110 ? -9.482 1.255 -16.687 1.00 95.44 110 SER A CA 1
ATOM 913 C C . SER A 1 110 ? -8.409 0.353 -17.301 1.00 95.44 110 SER A C 1
ATOM 915 O O . SER A 1 110 ? -8.022 0.550 -18.452 1.00 95.44 110 SER A O 1
ATOM 917 N N . ASN A 1 111 ? -7.940 -0.645 -16.546 1.00 95.06 111 ASN A N 1
ATOM 918 C CA . ASN A 1 111 ? -6.850 -1.535 -16.921 1.00 95.06 111 ASN A CA 1
ATOM 919 C C . ASN A 1 111 ? -5.547 -0.787 -17.255 1.00 95.06 111 ASN A C 1
ATOM 921 O O . ASN A 1 111 ? -4.806 -1.203 -18.146 1.00 95.06 111 ASN A O 1
ATOM 925 N N . CYS A 1 112 ? -5.260 0.307 -16.550 1.00 94.88 112 CYS A N 1
ATOM 926 C CA . CYS A 1 112 ? -4.037 1.073 -16.751 1.00 94.88 112 CYS A CA 1
ATOM 927 C C . CYS A 1 112 ? -3.371 1.471 -15.434 1.00 94.88 112 CYS A C 1
ATOM 929 O O . CYS A 1 112 ? -4.015 1.598 -14.391 1.00 94.88 112 CYS A O 1
ATOM 931 N N . TRP A 1 113 ? -2.058 1.662 -15.524 1.00 95.31 113 TRP A N 1
ATOM 932 C CA . TRP A 1 113 ? -1.254 2.301 -14.496 1.00 95.31 113 TRP A CA 1
ATOM 933 C C . TRP A 1 113 ? -1.283 3.818 -14.671 1.00 95.31 113 TRP A C 1
ATOM 935 O O . TRP A 1 113 ? -1.321 4.331 -15.792 1.00 95.31 113 TRP A O 1
ATOM 945 N N . LYS A 1 114 ? -1.204 4.527 -13.551 1.00 93.12 114 LYS A N 1
ATOM 946 C CA . LYS A 1 114 ? -1.046 5.975 -13.457 1.00 93.12 114 LYS A CA 1
ATOM 947 C C . LYS A 1 114 ? 0.097 6.272 -12.485 1.00 93.12 114 LYS A C 1
ATOM 949 O O . LYS A 1 114 ? 0.170 5.661 -11.419 1.00 93.12 114 LYS A O 1
ATOM 954 N N . LYS A 1 115 ? 0.986 7.202 -12.846 1.00 90.62 115 LYS A N 1
ATOM 955 C CA . LYS A 1 115 ? 1.991 7.734 -11.913 1.00 90.62 115 LYS A CA 1
ATOM 956 C C . LYS A 1 115 ? 1.311 8.668 -10.911 1.00 90.62 115 LYS A C 1
ATOM 958 O O . LYS A 1 115 ? 0.424 9.433 -11.285 1.00 90.62 115 LYS A O 1
ATOM 963 N N . LEU A 1 116 ? 1.703 8.570 -9.650 1.00 86.44 116 LEU A N 1
ATOM 964 C CA . LEU A 1 116 ? 1.225 9.448 -8.591 1.00 86.44 116 LEU A CA 1
ATOM 965 C C . LEU A 1 116 ? 2.204 10.625 -8.458 1.00 86.44 116 LEU A C 1
ATOM 967 O O . LEU A 1 116 ? 3.386 10.409 -8.208 1.00 86.44 116 LEU A O 1
ATOM 971 N N . ASP A 1 117 ? 1.712 11.852 -8.657 1.00 73.81 117 ASP A N 1
ATOM 972 C CA . ASP A 1 117 ? 2.520 13.087 -8.724 1.00 73.81 117 ASP A CA 1
ATOM 973 C C . ASP A 1 117 ? 2.842 13.677 -7.339 1.00 73.81 117 ASP A C 1
ATOM 975 O O . ASP A 1 117 ? 2.806 14.889 -7.130 1.00 73.81 117 ASP A O 1
ATOM 979 N N . PHE A 1 118 ? 3.126 12.830 -6.356 1.00 71.06 118 PHE A N 1
ATOM 980 C CA . PHE A 1 118 ? 3.494 13.287 -5.022 1.00 71.06 118 PHE A CA 1
ATOM 981 C C . PHE A 1 118 ? 4.548 12.391 -4.394 1.00 71.06 118 PHE A C 1
ATOM 983 O O . PHE A 1 118 ? 4.561 11.169 -4.564 1.00 71.06 118 PHE A O 1
ATOM 990 N N . GLU A 1 119 ? 5.422 13.026 -3.621 1.00 65.31 119 GLU A N 1
ATOM 991 C CA . GLU A 1 119 ? 6.355 12.343 -2.742 1.00 65.31 119 GLU A CA 1
ATOM 992 C C . GLU A 1 119 ? 5.563 11.827 -1.539 1.00 65.31 119 GLU A C 1
ATOM 994 O O . GLU A 1 119 ? 5.384 12.519 -0.539 1.00 65.31 119 GLU A O 1
ATOM 999 N N . MET A 1 120 ? 5.013 10.616 -1.661 1.00 63.62 120 MET A N 1
ATOM 1000 C CA . MET A 1 120 ? 4.512 9.862 -0.513 1.00 63.62 120 MET A CA 1
ATOM 1001 C C . MET A 1 120 ? 5.724 9.574 0.369 1.00 63.62 120 MET A C 1
ATOM 1003 O O . MET A 1 120 ? 6.468 8.642 0.073 1.00 63.62 120 MET A O 1
ATOM 1007 N N . THR A 1 121 ? 5.957 10.489 1.319 1.00 53.72 121 THR A N 1
ATOM 1008 C CA . THR A 1 121 ? 6.942 10.490 2.412 1.00 53.72 121 THR A CA 1
ATOM 1009 C C . THR A 1 121 ? 8.061 9.475 2.230 1.00 53.72 121 THR A C 1
ATOM 1011 O O . THR A 1 121 ? 7.872 8.267 2.395 1.00 53.72 121 THR A O 1
ATOM 1014 N N . GLN A 1 122 ? 9.214 10.009 1.833 1.00 53.38 122 GLN A N 1
ATOM 1015 C CA . GLN A 1 122 ? 10.425 9.272 1.524 1.00 53.38 122 GLN A CA 1
ATOM 1016 C C . GLN A 1 122 ? 10.732 8.251 2.628 1.00 53.38 122 GLN A C 1
ATOM 1018 O O . GLN A 1 122 ? 10.902 8.619 3.782 1.00 53.38 122 GLN A O 1
ATOM 1023 N N . LYS A 1 123 ? 10.886 6.988 2.209 1.00 55.97 123 LYS A N 1
ATOM 1024 C CA . LYS A 1 123 ? 11.425 5.848 2.974 1.00 55.97 123 LYS A CA 1
ATOM 1025 C C . LYS A 1 123 ? 10.384 5.133 3.838 1.00 55.97 123 LYS A C 1
ATOM 1027 O O . LYS A 1 123 ? 10.222 5.359 5.030 1.00 55.97 123 LYS A O 1
ATOM 1032 N N . GLU A 1 124 ? 9.699 4.187 3.205 1.00 50.19 124 GLU A N 1
ATOM 1033 C CA . GLU A 1 124 ? 8.920 3.175 3.912 1.00 50.19 124 GLU A CA 1
ATOM 1034 C C . GLU A 1 124 ? 9.791 2.300 4.816 1.00 50.19 124 GLU A C 1
ATOM 1036 O O . GLU A 1 124 ? 10.903 1.909 4.450 1.00 50.19 124 GLU A O 1
ATOM 1041 N N . ALA A 1 125 ? 9.205 1.870 5.933 1.00 47.53 125 ALA A N 1
ATOM 1042 C CA . ALA A 1 125 ? 9.659 0.686 6.636 1.00 47.53 125 ALA A CA 1
ATOM 1043 C C . ALA A 1 125 ? 9.212 -0.586 5.898 1.00 47.53 125 ALA A C 1
ATOM 1045 O O . ALA A 1 125 ? 8.057 -0.772 5.519 1.00 47.53 125 ALA A O 1
ATOM 1046 N N . THR A 1 126 ? 10.169 -1.481 5.713 1.00 49.28 126 THR A N 1
ATOM 1047 C CA . THR A 1 126 ? 10.226 -2.549 4.710 1.00 49.28 126 THR A CA 1
ATOM 1048 C C . THR A 1 126 ? 9.462 -3.836 5.040 1.00 49.28 126 THR A C 1
ATOM 1050 O O . THR A 1 126 ? 9.822 -4.886 4.510 1.00 49.28 126 THR A O 1
ATOM 1053 N N . HIS A 1 127 ? 8.431 -3.818 5.895 1.00 50.25 127 HIS A N 1
ATOM 1054 C CA . HIS A 1 127 ? 7.723 -5.060 6.247 1.00 50.25 127 HIS A CA 1
ATOM 1055 C C . HIS A 1 127 ? 6.217 -5.040 5.969 1.00 50.25 127 HIS A C 1
ATOM 1057 O O . HIS A 1 127 ? 5.504 -4.071 6.214 1.00 50.25 127 HIS A O 1
ATOM 1063 N N . GLU A 1 128 ? 5.733 -6.188 5.489 1.00 49.59 128 GLU A N 1
ATOM 1064 C CA . GLU A 1 128 ? 4.330 -6.509 5.191 1.00 49.59 128 GLU A CA 1
ATOM 1065 C C . GLU A 1 128 ? 3.398 -6.373 6.424 1.00 49.59 128 GLU A C 1
ATOM 1067 O O . GLU A 1 128 ? 2.183 -6.382 6.278 1.00 49.59 128 GLU A O 1
ATOM 1072 N N . SER A 1 129 ? 3.938 -6.201 7.640 1.00 50.62 129 SER A N 1
ATOM 1073 C CA . SER A 1 129 ? 3.207 -6.082 8.917 1.00 50.62 129 SER A CA 1
ATOM 1074 C C . SER A 1 129 ? 2.667 -4.677 9.242 1.00 50.62 129 SER A C 1
ATOM 1076 O O . SER A 1 129 ? 2.138 -4.451 10.334 1.00 50.62 129 SER A O 1
ATOM 1078 N N . TYR A 1 130 ? 2.800 -3.714 8.328 1.00 65.75 130 TYR A N 1
ATOM 1079 C CA . TYR A 1 130 ? 2.512 -2.295 8.588 1.00 65.75 130 TYR A CA 1
ATOM 1080 C C . TYR A 1 130 ? 1.363 -1.737 7.753 1.00 65.75 130 TYR A C 1
ATOM 1082 O O . TYR A 1 130 ? 1.397 -0.583 7.330 1.00 65.75 130 TYR A O 1
ATOM 1090 N N . VAL A 1 131 ? 0.369 -2.569 7.459 1.00 71.31 131 VAL A N 1
ATOM 1091 C CA . VAL A 1 131 ? -0.627 -2.307 6.422 1.00 71.31 131 VAL A CA 1
ATOM 1092 C C . VAL A 1 131 ? -2.030 -2.509 6.952 1.00 71.31 131 VAL A C 1
ATOM 1094 O O . VAL A 1 131 ? -2.324 -3.562 7.505 1.00 71.31 131 VAL A O 1
ATOM 1097 N N . ALA A 1 132 ? -2.925 -1.561 6.695 1.00 74.94 132 ALA A N 1
ATOM 1098 C CA . ALA A 1 132 ? -4.349 -1.775 6.898 1.00 74.94 132 ALA A CA 1
ATOM 1099 C C . ALA A 1 132 ? -5.176 -1.151 5.770 1.00 74.94 132 ALA A C 1
ATOM 1101 O O . ALA A 1 132 ? -4.824 -0.108 5.225 1.00 74.94 132 ALA A O 1
ATOM 1102 N N . TYR A 1 133 ? -6.301 -1.776 5.433 1.00 80.81 133 TYR A N 1
ATOM 1103 C CA . TYR A 1 133 ? -7.315 -1.212 4.546 1.00 80.81 133 TYR A CA 1
ATOM 1104 C C . TYR A 1 133 ? -8.617 -1.030 5.328 1.00 80.81 133 TYR A C 1
ATOM 1106 O O . TYR A 1 133 ? -9.099 -1.967 5.967 1.00 80.81 133 TYR A O 1
ATOM 1114 N N . LEU A 1 134 ? -9.204 0.164 5.246 1.00 81.88 134 LEU A N 1
ATOM 1115 C CA . LEU A 1 134 ? -10.503 0.473 5.829 1.00 81.88 134 LEU A CA 1
ATOM 1116 C C . LEU A 1 134 ? -11.285 1.399 4.897 1.00 81.88 134 LEU A C 1
ATOM 1118 O O . LEU A 1 134 ? -10.854 2.509 4.602 1.00 81.88 134 LEU A O 1
ATOM 1122 N N . ASN A 1 135 ? -12.473 0.962 4.470 1.00 81.06 135 ASN A N 1
ATOM 1123 C CA . ASN A 1 135 ? -13.479 1.812 3.817 1.00 81.06 135 ASN A CA 1
ATOM 1124 C C . ASN A 1 135 ? -12.956 2.680 2.651 1.00 81.06 135 ASN A C 1
ATOM 1126 O O . ASN A 1 135 ? -13.295 3.857 2.549 1.00 81.06 135 ASN A O 1
ATOM 1130 N N . GLY A 1 136 ? -12.145 2.107 1.756 1.00 85.81 136 GLY A N 1
ATOM 1131 C CA . GLY A 1 136 ? -11.586 2.831 0.606 1.00 85.81 136 GLY A CA 1
ATOM 1132 C C . GLY A 1 136 ? -10.295 3.599 0.900 1.00 85.81 136 GLY A C 1
ATOM 1133 O O . GLY A 1 136 ? -9.769 4.274 0.014 1.00 85.81 136 GLY A O 1
ATOM 1134 N N . VAL A 1 137 ? -9.765 3.488 2.119 1.00 87.88 137 VAL A N 1
ATOM 1135 C CA . VAL A 1 137 ? -8.514 4.118 2.539 1.00 87.88 137 VAL A CA 1
ATOM 1136 C C . VAL A 1 137 ? -7.487 3.042 2.878 1.00 87.88 137 VAL A C 1
ATOM 1138 O O . VAL A 1 137 ? -7.765 2.091 3.610 1.00 87.88 137 VAL A O 1
ATOM 1141 N N . CYS A 1 138 ? -6.294 3.182 2.311 1.00 87.12 138 CYS A N 1
ATOM 1142 C CA . CYS A 1 138 ? -5.135 2.370 2.651 1.00 87.12 138 CYS A CA 1
ATOM 1143 C C . CYS A 1 138 ? -4.289 3.126 3.673 1.00 87.12 138 CYS A C 1
ATOM 1145 O O . CYS A 1 138 ? -3.956 4.290 3.465 1.00 87.12 138 CYS A O 1
ATOM 1147 N N . HIS A 1 139 ? -3.926 2.449 4.752 1.00 85.62 139 HIS A N 1
ATOM 1148 C CA . HIS A 1 139 ? -3.123 2.978 5.839 1.00 85.62 139 HIS A CA 1
ATOM 1149 C C . HIS A 1 139 ? -1.813 2.217 5.933 1.00 85.62 139 HIS A C 1
ATOM 1151 O O . HIS A 1 139 ? -1.789 0.985 5.829 1.00 85.62 139 HIS A O 1
ATOM 1157 N N . TRP A 1 140 ? -0.722 2.942 6.131 1.00 82.38 140 TRP A N 1
ATOM 1158 C CA . TRP A 1 140 ? 0.568 2.332 6.374 1.00 82.38 140 TRP A CA 1
ATOM 1159 C C . TRP A 1 140 ? 1.509 3.222 7.150 1.00 82.38 140 TRP A C 1
ATOM 1161 O O . TRP A 1 140 ? 1.318 4.428 7.261 1.00 82.38 140 TRP A O 1
ATOM 1171 N N . TRP A 1 141 ? 2.536 2.595 7.695 1.00 80.25 141 TRP A N 1
ATOM 1172 C CA . TRP A 1 141 ? 3.586 3.288 8.412 1.00 80.25 141 TRP A CA 1
ATOM 1173 C C . TRP A 1 141 ? 4.634 3.862 7.450 1.00 80.25 141 TRP A C 1
ATOM 1175 O O . TRP A 1 141 ? 5.057 3.188 6.509 1.00 80.25 141 TRP A O 1
ATOM 1185 N N . GLY A 1 142 ? 5.051 5.100 7.693 1.00 79.44 142 GLY A N 1
ATOM 1186 C CA . GLY A 1 142 ? 6.095 5.798 6.951 1.00 79.44 142 GLY A CA 1
ATOM 1187 C C . GLY A 1 142 ? 6.900 6.735 7.852 1.00 79.44 142 GLY A C 1
ATOM 1188 O O . GLY A 1 142 ? 6.681 6.781 9.065 1.00 79.44 142 GLY A O 1
ATOM 1189 N N . TRP A 1 143 ? 7.812 7.486 7.236 1.00 76.06 143 TRP A N 1
ATOM 1190 C CA . TRP A 1 143 ? 8.709 8.423 7.912 1.00 76.06 143 TRP A CA 1
ATOM 1191 C C . TRP A 1 143 ? 8.648 9.809 7.270 1.00 76.06 143 TRP A C 1
ATOM 1193 O O . TRP A 1 143 ? 8.655 9.934 6.050 1.00 76.06 143 TRP A O 1
ATOM 1203 N N . GLU A 1 144 ? 8.608 10.851 8.092 1.00 74.69 144 GLU A N 1
ATOM 1204 C CA . GLU A 1 144 ? 8.739 12.250 7.688 1.00 74.69 144 GLU A CA 1
ATOM 1205 C C . GLU A 1 144 ? 10.105 12.779 8.155 1.00 74.69 144 GLU A C 1
ATOM 1207 O O . GLU A 1 144 ? 10.491 12.591 9.312 1.00 74.69 144 GLU A O 1
ATOM 1212 N N . ASP A 1 145 ? 10.854 13.391 7.231 1.00 71.25 145 ASP A N 1
ATOM 1213 C CA . ASP A 1 145 ? 12.186 13.980 7.448 1.00 71.25 145 ASP A CA 1
ATOM 1214 C C . ASP A 1 145 ? 13.222 13.058 8.131 1.00 71.25 145 ASP A C 1
ATOM 1216 O O . ASP A 1 145 ? 14.110 13.538 8.825 1.00 71.25 145 ASP A O 1
ATOM 1220 N N . ASP A 1 146 ? 13.124 11.734 7.945 1.00 68.12 146 ASP A N 1
ATOM 1221 C CA . ASP A 1 146 ? 13.977 10.701 8.577 1.00 68.12 146 ASP A CA 1
ATOM 1222 C C . ASP A 1 146 ? 13.935 10.636 10.116 1.00 68.12 146 ASP A C 1
ATOM 1224 O O . ASP A 1 146 ? 14.643 9.831 10.721 1.00 68.12 146 ASP A O 1
ATOM 1228 N N . GLU A 1 147 ? 13.096 11.445 10.759 1.00 72.31 147 GLU A N 1
ATOM 1229 C CA . GLU A 1 147 ? 13.075 11.586 12.218 1.00 72.31 147 GLU A CA 1
ATOM 1230 C C . GLU A 1 147 ? 11.721 11.223 12.824 1.00 72.31 147 GLU A C 1
ATOM 1232 O O . GLU A 1 147 ? 11.658 10.783 13.974 1.00 72.31 147 GLU A O 1
ATOM 1237 N N . LYS A 1 148 ? 10.631 11.403 12.070 1.00 79.38 148 LYS A N 1
ATOM 1238 C CA . LYS A 1 148 ? 9.273 11.294 12.604 1.00 79.38 148 LYS A CA 1
ATOM 1239 C C . LYS A 1 148 ? 8.519 10.146 11.978 1.00 79.38 148 LYS A C 1
ATOM 1241 O O . LYS A 1 148 ? 8.346 10.073 10.766 1.00 79.38 148 LYS A O 1
ATOM 1246 N N . GLU A 1 149 ? 7.998 9.277 12.825 1.00 81.81 149 GLU A N 1
ATOM 1247 C CA . GLU A 1 149 ? 7.103 8.218 12.393 1.00 81.81 149 GLU A CA 1
ATOM 1248 C C . GLU A 1 149 ? 5.717 8.788 12.078 1.00 81.81 149 GLU A C 1
ATOM 1250 O O . GLU A 1 149 ? 5.134 9.544 12.860 1.00 81.81 149 GLU A O 1
ATOM 1255 N N . VAL A 1 150 ? 5.166 8.392 10.933 1.00 84.75 150 VAL A N 1
ATOM 1256 C CA . VAL A 1 150 ? 3.841 8.824 10.487 1.00 84.75 150 VAL A CA 1
ATOM 1257 C C . VAL A 1 150 ? 2.993 7.642 10.046 1.00 84.75 150 VAL A C 1
ATOM 1259 O O . VAL A 1 150 ? 3.472 6.670 9.463 1.00 84.75 150 VAL A O 1
ATOM 1262 N N . LEU A 1 151 ? 1.690 7.745 10.282 1.00 87.62 151 LEU A N 1
ATOM 1263 C CA . LEU A 1 151 ? 0.691 6.942 9.598 1.00 87.62 151 LEU A CA 1
ATOM 1264 C C . LEU A 1 151 ? 0.282 7.664 8.314 1.00 87.62 151 LEU A C 1
ATOM 1266 O O . LEU A 1 151 ? -0.399 8.692 8.355 1.00 87.62 151 LEU A O 1
ATOM 1270 N N . VAL A 1 152 ? 0.650 7.104 7.172 1.00 85.88 152 VAL A N 1
ATOM 1271 C CA . VAL A 1 152 ? 0.172 7.541 5.865 1.00 85.88 152 VAL A CA 1
ATOM 1272 C C . VAL A 1 152 ? -1.196 6.921 5.617 1.00 85.88 152 VAL A C 1
ATOM 1274 O O . VAL A 1 152 ? -1.386 5.718 5.766 1.00 85.88 152 VAL A O 1
ATOM 1277 N N . SER A 1 153 ? -2.164 7.751 5.252 1.00 87.88 153 SER A N 1
ATOM 1278 C CA . SER A 1 153 ? -3.539 7.365 4.951 1.00 87.88 153 SER A CA 1
ATOM 1279 C C . SER A 1 153 ? -3.899 7.856 3.559 1.00 87.88 153 SER A C 1
ATOM 1281 O O . SER A 1 153 ? -4.092 9.053 3.355 1.00 87.88 153 SER A O 1
ATOM 1283 N N . PHE A 1 154 ? -3.979 6.945 2.598 1.00 87.88 154 PHE A N 1
ATOM 1284 C CA . PHE A 1 154 ? -4.233 7.249 1.196 1.00 87.88 154 PHE A CA 1
ATOM 1285 C C . PHE A 1 154 ? -5.639 6.834 0.783 1.00 87.88 154 PHE A C 1
ATOM 1287 O O . PHE A 1 154 ? -6.013 5.663 0.873 1.00 87.88 154 PHE A O 1
ATOM 1294 N N . ASN A 1 155 ? -6.420 7.799 0.305 1.00 89.94 155 ASN A N 1
ATOM 1295 C CA . ASN A 1 155 ? -7.773 7.545 -0.165 1.00 89.94 155 ASN A CA 1
ATOM 1296 C C . ASN A 1 155 ? -7.747 7.090 -1.631 1.00 89.94 155 ASN A C 1
ATOM 1298 O O . ASN A 1 155 ? -7.360 7.851 -2.517 1.00 89.94 155 ASN A O 1
ATOM 1302 N N . LEU A 1 156 ? -8.209 5.866 -1.894 1.00 90.94 156 LEU A N 1
ATOM 1303 C CA . LEU A 1 156 ? -8.171 5.270 -3.230 1.00 90.94 156 LEU A CA 1
ATOM 1304 C C . LEU A 1 156 ? -9.055 6.008 -4.242 1.00 90.94 156 LEU A C 1
ATOM 1306 O O . LEU A 1 156 ? -8.761 5.957 -5.432 1.00 90.94 156 LEU A O 1
ATOM 1310 N N . SER A 1 157 ? -10.116 6.683 -3.802 1.00 88.31 157 SER A N 1
ATOM 1311 C CA . SER A 1 157 ? -11.119 7.310 -4.669 1.00 88.31 157 SER A CA 1
ATOM 1312 C C . SER A 1 157 ? -10.700 8.657 -5.221 1.00 88.31 157 SER A C 1
ATOM 1314 O O . SER A 1 157 ? -10.874 8.924 -6.410 1.00 88.31 157 SER A O 1
ATOM 1316 N N . ILE A 1 158 ? -10.199 9.517 -4.340 1.00 84.19 158 ILE A N 1
ATOM 1317 C CA . ILE A 1 158 ? -9.840 10.900 -4.667 1.00 84.19 158 ILE A CA 1
ATOM 1318 C C . ILE A 1 158 ? -8.327 11.093 -4.813 1.00 84.19 158 ILE A C 1
ATOM 1320 O O . ILE A 1 158 ? -7.903 12.123 -5.325 1.00 84.19 158 ILE A O 1
ATOM 1324 N N . GLU A 1 159 ? -7.523 10.117 -4.379 1.00 82.06 159 GLU A N 1
ATOM 1325 C CA . GLU A 1 159 ? -6.057 10.091 -4.472 1.00 82.06 159 GLU A CA 1
ATOM 1326 C C . GLU A 1 159 ? -5.240 11.149 -3.674 1.00 82.06 159 GLU A C 1
ATOM 1328 O O . GLU A 1 159 ? -4.058 11.306 -3.977 1.00 82.06 159 GLU A O 1
ATOM 1333 N N . PRO A 1 160 ? -5.740 11.860 -2.636 1.00 80.62 160 PRO A N 1
ATOM 1334 C CA . PRO A 1 160 ? -4.873 12.497 -1.657 1.00 80.62 160 PRO A CA 1
ATOM 1335 C C . PRO A 1 160 ? -4.438 11.495 -0.579 1.00 80.62 160 PRO A C 1
ATOM 1337 O O . PRO A 1 160 ? -5.193 10.599 -0.177 1.00 80.62 160 PRO A O 1
ATOM 1340 N N . PHE A 1 161 ? -3.241 11.718 -0.043 1.00 81.25 161 PHE A N 1
ATOM 1341 C CA . PHE A 1 161 ? -2.819 11.139 1.226 1.00 81.25 161 PHE A CA 1
ATOM 1342 C C . PHE A 1 161 ? -2.907 12.174 2.346 1.00 81.25 161 PHE A C 1
ATOM 1344 O O . PHE A 1 161 ? -2.872 13.385 2.119 1.00 81.25 161 PHE A O 1
ATOM 1351 N N . ARG A 1 162 ? -3.017 11.677 3.572 1.00 86.19 162 ARG A N 1
ATOM 1352 C CA . ARG A 1 162 ? -2.792 12.431 4.801 1.00 86.19 162 ARG A CA 1
ATOM 1353 C C . ARG A 1 162 ? -1.773 11.689 5.639 1.00 86.19 162 ARG A C 1
ATOM 1355 O O . ARG A 1 162 ? -1.824 10.464 5.712 1.00 86.19 162 ARG A O 1
ATOM 1362 N N . THR A 1 163 ? -0.887 12.423 6.283 1.00 86.69 163 THR A N 1
ATOM 1363 C CA . THR A 1 163 ? -0.008 11.892 7.319 1.00 86.69 163 THR A CA 1
ATOM 1364 C C . THR A 1 163 ? -0.620 12.200 8.678 1.00 86.69 163 THR A C 1
ATOM 1366 O O . THR A 1 163 ? -1.221 13.252 8.882 1.00 86.69 163 THR A O 1
ATOM 1369 N N . THR A 1 164 ? -0.524 11.252 9.601 1.00 89.12 164 THR A N 1
ATOM 1370 C CA . THR A 1 164 ? -0.815 11.473 11.021 1.00 89.12 164 THR A CA 1
ATOM 1371 C C . THR A 1 164 ? 0.463 11.185 11.776 1.00 89.12 164 THR A C 1
ATOM 1373 O O . THR A 1 164 ? 0.966 10.065 11.676 1.00 89.12 164 THR A O 1
ATOM 1376 N N . LEU A 1 165 ? 0.997 12.168 12.496 1.00 87.75 165 LEU A N 1
ATOM 1377 C CA . LEU A 1 165 ? 2.167 11.951 13.338 1.00 87.75 165 LEU A CA 1
ATOM 1378 C C . LEU A 1 165 ? 1.864 10.878 14.383 1.00 87.75 165 LEU A C 1
ATOM 1380 O O . LEU A 1 165 ? 0.758 10.798 14.925 1.00 87.75 165 LEU A O 1
ATOM 1384 N N . ILE A 1 166 ? 2.841 10.008 14.604 1.00 83.44 166 ILE A N 1
ATOM 1385 C CA . ILE A 1 166 ? 2.808 9.005 15.657 1.00 83.44 166 ILE A CA 1
ATOM 1386 C C . ILE A 1 166 ? 3.692 9.556 16.772 1.00 83.44 166 ILE A C 1
ATOM 1388 O O . ILE A 1 166 ? 4.898 9.315 16.787 1.00 83.44 166 ILE A O 1
ATOM 1392 N N . ASP A 1 167 ? 3.097 10.335 17.680 1.00 72.50 167 ASP A N 1
ATOM 1393 C CA . ASP A 1 167 ? 3.845 10.901 18.801 1.00 72.50 167 ASP A CA 1
ATOM 1394 C C . ASP A 1 167 ? 4.247 9.804 19.790 1.00 72.50 167 ASP A C 1
ATOM 1396 O O . ASP A 1 167 ? 3.425 9.106 20.401 1.00 72.50 167 ASP A O 1
ATOM 1400 N N . TRP A 1 168 ? 5.553 9.677 19.958 1.00 66.94 168 TRP A N 1
ATOM 1401 C CA . TRP A 1 168 ? 6.154 9.002 21.082 1.00 66.94 168 TRP A CA 1
ATOM 1402 C C . TRP A 1 168 ? 6.639 10.079 22.035 1.00 66.94 168 TRP A C 1
ATOM 1404 O O . TRP A 1 168 ? 7.731 10.626 21.869 1.00 66.94 168 TRP A O 1
ATOM 1414 N N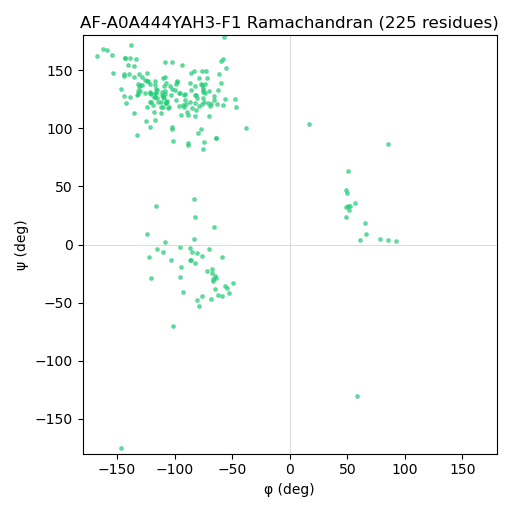 . GLY A 1 169 ? 5.844 10.347 23.074 1.00 55.44 169 GLY A N 1
ATOM 1415 C CA . GLY A 1 169 ? 6.336 11.089 24.227 1.00 55.44 169 GLY A CA 1
ATOM 1416 C C . GLY A 1 169 ? 7.688 10.502 24.632 1.00 55.44 169 GLY A C 1
ATOM 1417 O O . GLY A 1 169 ? 7.753 9.306 24.913 1.00 55.44 169 GLY A O 1
ATOM 1418 N N . GLN A 1 170 ? 8.739 11.331 24.563 1.00 48.22 170 GLN A N 1
ATOM 1419 C CA . GLN A 1 170 ? 10.151 10.956 24.700 1.00 48.22 170 GLN A CA 1
ATOM 1420 C C . GLN A 1 170 ? 10.328 9.879 25.766 1.00 48.22 170 GLN A C 1
ATOM 1422 O O . GLN A 1 170 ? 10.297 10.160 26.963 1.00 48.22 170 GLN A O 1
ATOM 1427 N N . SER A 1 171 ? 10.472 8.635 25.339 1.00 50.97 171 SER A N 1
ATOM 1428 C CA . SER A 1 171 ? 10.795 7.550 26.243 1.00 50.97 171 SER A CA 1
ATOM 1429 C C . SER A 1 171 ? 12.138 6.979 25.826 1.00 50.97 171 SER A C 1
ATOM 1431 O O . SER A 1 171 ? 12.356 6.645 24.663 1.00 50.97 171 SER A O 1
ATOM 1433 N N . ASP A 1 172 ? 13.031 6.916 26.812 1.00 53.06 172 ASP A N 1
ATOM 1434 C CA . ASP A 1 172 ? 14.436 6.497 26.744 1.00 53.06 172 ASP A CA 1
ATOM 1435 C C . ASP A 1 172 ? 14.629 5.007 26.381 1.00 53.06 172 ASP A C 1
ATOM 1437 O O . ASP A 1 172 ? 15.701 4.449 26.601 1.00 53.06 172 ASP A O 1
ATOM 1441 N N . THR A 1 173 ? 13.594 4.331 25.879 1.00 55.31 173 THR A N 1
ATOM 1442 C CA . THR A 1 173 ? 13.613 2.895 25.558 1.00 55.31 173 THR A CA 1
ATOM 1443 C C . THR A 1 173 ? 13.623 2.702 24.044 1.00 55.31 173 THR A C 1
ATOM 1445 O O . THR A 1 173 ? 13.046 3.515 23.324 1.00 55.31 173 THR A O 1
ATOM 1448 N N . GLY A 1 174 ? 14.339 1.678 23.565 1.00 63.38 174 GLY A N 1
ATOM 1449 C CA . GLY A 1 174 ? 14.678 1.486 22.147 1.00 63.38 174 GLY A CA 1
ATOM 1450 C C . GLY A 1 174 ? 13.499 1.414 21.156 1.00 63.38 174 GLY A C 1
ATOM 1451 O O . GLY A 1 174 ? 12.327 1.478 21.523 1.00 63.38 174 GLY A O 1
ATOM 1452 N N . HIS A 1 175 ? 13.812 1.260 19.863 1.00 69.62 175 HIS A N 1
ATOM 1453 C CA . HIS A 1 175 ? 12.811 1.228 18.786 1.00 69.62 175 HIS A CA 1
ATOM 1454 C C . HIS A 1 175 ? 11.851 0.027 18.925 1.00 69.62 175 HIS A C 1
ATOM 1456 O O . HIS A 1 175 ? 12.315 -1.116 18.892 1.00 69.62 175 HIS A O 1
ATOM 1462 N N . PRO A 1 176 ? 10.526 0.241 19.053 1.00 76.50 176 PRO A N 1
ATOM 1463 C CA . PRO A 1 176 ? 9.574 -0.856 19.169 1.00 76.50 176 PRO A CA 1
ATOM 1464 C C . PRO A 1 176 ? 9.375 -1.594 17.844 1.00 76.50 176 PRO A C 1
ATOM 1466 O O . PRO A 1 176 ? 9.359 -0.993 16.770 1.00 76.50 176 PRO A O 1
ATOM 1469 N N . THR A 1 177 ? 9.078 -2.891 17.930 1.00 79.12 177 THR A N 1
ATOM 1470 C CA . THR A 1 177 ? 8.456 -3.610 16.813 1.00 79.12 177 THR A CA 1
ATOM 1471 C C . THR A 1 177 ? 6.986 -3.216 16.747 1.00 79.12 177 THR A C 1
ATOM 1473 O O . THR A 1 177 ? 6.268 -3.330 17.744 1.00 79.12 177 THR A O 1
ATOM 1476 N N . ARG A 1 178 ? 6.518 -2.757 15.583 1.00 78.44 178 ARG A N 1
ATOM 1477 C CA . ARG A 1 178 ? 5.133 -2.301 15.413 1.00 78.44 178 ARG A CA 1
ATOM 1478 C C . ARG A 1 178 ? 4.306 -3.267 14.569 1.00 78.44 178 ARG A C 1
ATOM 1480 O O . ARG A 1 178 ? 4.808 -4.046 13.763 1.00 78.44 178 ARG A O 1
ATOM 1487 N N . THR A 1 179 ? 2.999 -3.218 14.746 1.00 82.94 179 THR A N 1
ATOM 1488 C CA . THR A 1 179 ? 2.045 -3.873 13.855 1.00 82.94 179 THR A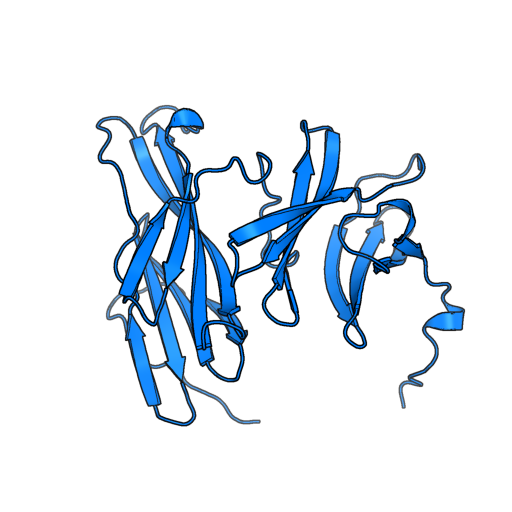 CA 1
ATOM 1489 C C . THR A 1 179 ? 0.818 -2.991 13.751 1.00 82.94 179 THR A C 1
ATOM 1491 O O . THR A 1 179 ? 0.256 -2.575 14.766 1.00 82.94 179 THR A O 1
ATOM 1494 N N . LEU A 1 180 ? 0.422 -2.688 12.517 1.00 84.25 180 LEU A N 1
ATOM 1495 C CA . LEU A 1 180 ? -0.805 -1.955 12.244 1.00 84.25 180 LEU A CA 1
ATOM 1496 C C . LEU A 1 180 ? -1.931 -2.968 12.052 1.00 84.25 180 LEU A C 1
ATOM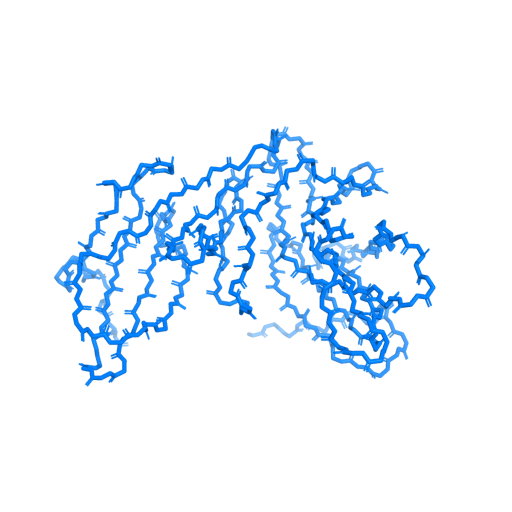 1498 O O . LEU A 1 180 ? -1.818 -3.867 11.223 1.00 84.25 180 LEU A O 1
ATOM 1502 N N . VAL A 1 181 ? -3.003 -2.838 12.825 1.00 84.56 181 VAL A N 1
ATOM 1503 C CA . VAL A 1 181 ? -4.152 -3.745 12.766 1.00 84.56 181 VAL A CA 1
ATOM 1504 C C . VAL A 1 181 ? -5.459 -2.967 12.749 1.00 84.56 181 VAL A C 1
ATOM 1506 O O . VAL A 1 181 ? -5.534 -1.818 13.185 1.00 84.56 181 VAL A O 1
ATOM 1509 N N . MET A 1 182 ? -6.512 -3.629 12.279 1.00 83.75 182 MET A N 1
ATOM 1510 C CA . MET A 1 182 ? -7.878 -3.139 12.407 1.00 83.75 182 MET A CA 1
ATOM 1511 C C . MET A 1 182 ? -8.542 -3.784 13.621 1.00 83.75 182 MET A C 1
ATOM 1513 O O . MET A 1 182 ? -8.700 -5.003 13.663 1.00 83.75 182 MET A O 1
ATOM 1517 N N . LEU A 1 183 ? -8.955 -2.967 14.590 1.00 82.25 183 LEU A N 1
ATOM 1518 C CA . LEU A 1 183 ? -9.690 -3.410 15.774 1.00 82.25 183 LEU A CA 1
ATOM 1519 C C . LEU A 1 183 ? -11.002 -2.631 15.859 1.00 82.25 183 LEU A C 1
ATOM 1521 O O . LEU A 1 183 ? -10.979 -1.412 15.984 1.00 82.25 183 LEU A O 1
ATOM 1525 N N . ASN A 1 184 ? -12.140 -3.329 15.791 1.00 82.94 184 ASN A N 1
ATOM 1526 C CA . ASN A 1 184 ? -13.481 -2.727 15.862 1.00 82.94 184 ASN A CA 1
ATOM 1527 C C . ASN A 1 184 ? -13.670 -1.527 14.915 1.00 82.94 184 ASN A C 1
ATOM 1529 O O . ASN A 1 184 ? -14.164 -0.486 15.329 1.00 82.94 184 ASN A O 1
ATOM 1533 N N . GLU A 1 185 ? -13.250 -1.678 13.654 1.00 83.44 185 GLU A N 1
ATOM 1534 C CA . GLU A 1 185 ? -13.296 -0.625 12.620 1.00 83.44 185 GLU A CA 1
ATOM 1535 C C . GLU A 1 185 ? -12.381 0.586 12.877 1.00 83.44 185 GLU A C 1
ATOM 1537 O O . GLU A 1 185 ? -12.412 1.546 12.111 1.00 83.44 185 GLU A O 1
ATOM 1542 N N . SER A 1 186 ? -11.499 0.516 13.875 1.00 85.38 186 SER A N 1
ATOM 1543 C CA . SER A 1 186 ? -10.519 1.560 14.171 1.00 85.38 186 SER A CA 1
ATOM 1544 C C . SER A 1 186 ? -9.094 1.124 13.852 1.00 85.38 186 SER A C 1
ATOM 1546 O O . SER A 1 186 ? -8.695 -0.028 14.069 1.00 85.38 186 SER A O 1
ATOM 1548 N N . ILE A 1 187 ? -8.303 2.074 13.354 1.00 89.38 187 ILE A N 1
ATOM 1549 C CA . ILE A 1 187 ? -6.881 1.871 13.084 1.00 89.38 187 ILE A CA 1
ATOM 1550 C C . ILE A 1 187 ? -6.166 1.774 14.424 1.00 89.38 187 ILE A C 1
ATOM 1552 O O . ILE A 1 187 ? -6.241 2.685 15.249 1.00 89.38 187 ILE A O 1
ATOM 1556 N N . THR A 1 188 ? -5.494 0.652 14.640 1.00 88.25 188 THR A N 1
ATOM 1557 C CA . THR A 1 188 ? -4.858 0.332 15.912 1.00 88.25 188 THR A CA 1
ATOM 1558 C C . THR A 1 188 ? -3.397 0.001 15.690 1.00 88.25 188 THR A C 1
ATOM 1560 O O . THR A 1 188 ? -3.047 -0.817 14.840 1.00 88.25 188 THR A O 1
ATOM 1563 N N . LEU A 1 189 ? -2.538 0.633 16.478 1.00 87.94 189 LEU A N 1
ATOM 1564 C CA . LEU A 1 189 ? -1.108 0.402 16.478 1.00 87.94 189 LEU A CA 1
ATOM 1565 C C . LEU A 1 189 ? -0.737 -0.422 17.707 1.00 87.94 189 LEU A C 1
ATOM 1567 O O . LEU A 1 189 ? -0.926 0.024 18.838 1.00 87.94 189 LEU A O 1
ATOM 1571 N N . ILE A 1 190 ? -0.192 -1.614 17.479 1.00 86.00 190 ILE A N 1
ATOM 1572 C CA . ILE A 1 190 ? 0.391 -2.455 18.524 1.00 86.00 190 ILE A CA 1
ATOM 1573 C C . ILE A 1 190 ? 1.900 -2.248 18.482 1.00 86.00 190 ILE A C 1
ATOM 1575 O O . ILE A 1 190 ? 2.517 -2.426 17.435 1.00 86.00 190 ILE A O 1
ATOM 1579 N N . SER A 1 191 ? 2.491 -1.860 19.608 1.00 85.00 191 SER A N 1
ATOM 1580 C CA . SER A 1 191 ? 3.929 -1.611 19.739 1.00 85.00 191 SER A CA 1
ATOM 1581 C C . SER A 1 191 ? 4.505 -2.516 20.818 1.00 85.00 191 SER A C 1
ATOM 1583 O O . SER A 1 191 ? 4.042 -2.482 21.956 1.00 85.00 191 SER A O 1
ATOM 1585 N N . SER A 1 192 ? 5.493 -3.331 20.460 1.00 83.25 192 SER A N 1
ATOM 1586 C CA . SER A 1 192 ? 6.169 -4.267 21.356 1.00 83.25 192 SER A CA 1
ATOM 1587 C C . SER A 1 192 ? 7.607 -3.820 21.605 1.00 83.25 192 SER A C 1
ATOM 1589 O O . SER A 1 192 ? 8.345 -3.535 20.663 1.00 83.25 192 SER A O 1
ATOM 1591 N N . PHE A 1 193 ? 7.983 -3.742 22.881 1.00 82.38 193 PHE A N 1
ATOM 1592 C CA . PHE A 1 193 ? 9.297 -3.301 23.338 1.00 82.38 193 PHE A CA 1
ATOM 1593 C C . PHE A 1 193 ? 10.044 -4.477 23.962 1.00 82.38 193 PHE A C 1
ATOM 1595 O O . PHE A 1 193 ? 9.656 -4.957 25.034 1.00 82.38 193 PHE A O 1
ATOM 1602 N N . ASP A 1 194 ? 11.129 -4.902 23.319 1.00 76.94 194 ASP A N 1
ATOM 1603 C CA . ASP A 1 194 ? 11.906 -6.074 23.736 1.00 76.94 194 ASP A CA 1
ATOM 1604 C C . ASP A 1 194 ? 12.510 -5.903 25.135 1.00 76.94 194 ASP A C 1
ATOM 1606 O O . ASP A 1 194 ? 12.414 -6.804 25.968 1.00 76.94 194 ASP A O 1
ATOM 1610 N N . GLU A 1 195 ? 13.067 -4.722 25.422 1.00 72.62 195 GLU A N 1
ATOM 1611 C CA . GLU A 1 195 ? 13.822 -4.434 26.651 1.00 72.62 195 GLU A CA 1
ATOM 1612 C C . GLU A 1 195 ? 13.022 -4.709 27.930 1.00 72.62 195 GLU A C 1
ATOM 1614 O O . GLU A 1 195 ? 13.573 -5.195 28.915 1.00 72.62 195 GLU A O 1
ATOM 1619 N N . ASN A 1 196 ? 11.712 -4.445 27.900 1.00 74.50 196 ASN A N 1
ATOM 1620 C CA . ASN A 1 196 ? 10.835 -4.556 29.066 1.00 74.50 196 ASN A CA 1
ATOM 1621 C C . ASN A 1 196 ? 9.633 -5.484 28.836 1.00 74.50 196 ASN A C 1
ATOM 1623 O O . ASN A 1 196 ? 8.722 -5.509 29.664 1.00 74.50 196 ASN A O 1
ATOM 1627 N N . SER A 1 197 ? 9.594 -6.216 27.712 1.00 78.31 197 SER A N 1
ATOM 1628 C CA . SER A 1 197 ? 8.438 -7.033 27.295 1.00 78.31 197 SER A CA 1
ATOM 1629 C C . SER A 1 197 ? 7.105 -6.268 27.358 1.00 78.31 197 SER A C 1
ATOM 1631 O O . SER A 1 197 ? 6.051 -6.825 27.671 1.00 78.31 197 SER A O 1
ATOM 1633 N N . ARG A 1 198 ? 7.156 -4.956 27.107 1.00 81.56 198 ARG A N 1
ATOM 1634 C CA . ARG A 1 198 ? 6.003 -4.060 27.204 1.00 81.56 198 ARG A CA 1
ATOM 1635 C C . ARG A 1 198 ? 5.257 -4.075 25.880 1.00 81.56 198 ARG A C 1
ATOM 1637 O O . ARG A 1 198 ? 5.877 -4.026 24.822 1.00 81.56 198 ARG A O 1
ATOM 1644 N N . ILE A 1 199 ? 3.930 -4.098 25.946 1.00 83.81 199 ILE A N 1
ATOM 1645 C CA . ILE A 1 199 ? 3.066 -3.893 24.785 1.00 83.81 199 ILE A CA 1
ATOM 1646 C C . ILE A 1 199 ? 2.247 -2.631 25.031 1.00 83.81 199 ILE A C 1
ATOM 1648 O O . ILE A 1 199 ? 1.602 -2.496 26.070 1.00 83.81 199 ILE A O 1
ATOM 1652 N N . GLU A 1 200 ? 2.289 -1.708 24.079 1.00 85.50 200 GLU A N 1
ATOM 1653 C CA . GLU A 1 200 ? 1.399 -0.554 24.017 1.00 85.50 200 GLU A CA 1
ATOM 1654 C C . GLU A 1 200 ? 0.422 -0.732 22.860 1.00 85.50 200 GLU A C 1
ATOM 1656 O O . GLU A 1 200 ? 0.815 -1.132 21.763 1.00 85.50 200 GLU A O 1
ATOM 1661 N N . ILE A 1 201 ? -0.849 -0.428 23.108 1.00 87.06 201 ILE A N 1
ATOM 1662 C CA . ILE A 1 201 ? -1.894 -0.447 22.089 1.00 87.06 201 ILE A CA 1
ATOM 1663 C C . ILE A 1 201 ? -2.482 0.955 22.020 1.00 87.06 201 ILE A C 1
ATOM 1665 O O . ILE A 1 201 ? -2.975 1.466 23.026 1.00 87.06 201 ILE A O 1
ATOM 1669 N N . SER A 1 202 ? -2.436 1.559 20.839 1.00 89.19 202 SER A N 1
ATOM 1670 C CA . SER A 1 202 ? -2.983 2.891 20.585 1.00 89.19 202 SER A CA 1
ATOM 1671 C C . SER A 1 202 ? -4.029 2.817 19.485 1.00 89.19 202 SER A C 1
ATOM 1673 O O . SER A 1 202 ? -3.770 2.236 18.433 1.00 89.19 202 SER A O 1
ATOM 1675 N N . ILE A 1 203 ? -5.195 3.416 19.709 1.00 90.44 203 ILE A N 1
ATOM 1676 C CA . ILE A 1 203 ? -6.245 3.555 18.697 1.00 90.44 203 ILE A CA 1
ATOM 1677 C C . ILE A 1 203 ? -6.218 4.980 18.156 1.00 90.44 203 ILE A C 1
ATOM 1679 O O . ILE A 1 203 ? -6.161 5.935 18.930 1.00 90.44 203 ILE A O 1
ATOM 1683 N N . LEU A 1 204 ? -6.282 5.125 16.835 1.00 90.56 204 LEU A N 1
ATOM 1684 C CA . LEU A 1 204 ? -6.427 6.426 16.196 1.00 90.56 204 LEU A CA 1
ATOM 1685 C C . LEU A 1 204 ? -7.890 6.880 16.222 1.00 90.56 204 LEU A C 1
ATOM 1687 O O . LEU A 1 204 ? -8.768 6.165 15.736 1.00 90.56 204 LEU A O 1
ATOM 1691 N N . GLY A 1 205 ? -8.140 8.080 16.745 1.00 88.81 205 GLY A N 1
ATOM 1692 C CA . GLY A 1 205 ? -9.453 8.719 16.698 1.00 88.81 205 GLY A CA 1
ATOM 1693 C C . GLY A 1 205 ? -9.759 9.364 15.343 1.00 88.81 205 GLY A C 1
ATOM 1694 O O . GLY A 1 205 ? -10.796 9.078 14.748 1.00 88.81 205 GLY A O 1
ATOM 1695 N N . GLU A 1 206 ? -8.865 10.221 14.839 1.00 89.19 206 GLU A N 1
ATOM 1696 C CA . GLU A 1 206 ? -9.068 10.985 13.604 1.00 89.19 206 GLU A CA 1
ATOM 1697 C C . GLU A 1 206 ? -7.797 11.044 12.740 1.00 89.19 206 GLU A C 1
ATOM 1699 O O . GLU A 1 206 ? -6.723 11.460 13.169 1.00 89.19 206 GLU A O 1
ATOM 1704 N N . VAL A 1 207 ? -7.931 10.667 11.465 1.00 88.75 207 VAL A N 1
ATOM 1705 C CA . VAL A 1 207 ? -6.827 10.706 10.497 1.00 88.75 207 VAL A CA 1
ATOM 1706 C C . VAL A 1 207 ? -6.388 12.145 10.214 1.00 88.75 207 VAL A C 1
ATOM 1708 O O . VAL A 1 207 ? -7.161 12.966 9.714 1.00 88.75 207 VAL A O 1
ATOM 1711 N N . GLY A 1 208 ? -5.099 12.402 10.422 1.00 87.44 208 GLY A N 1
ATOM 1712 C CA . GLY A 1 208 ? -4.456 13.703 10.255 1.00 87.44 208 GLY A CA 1
ATOM 1713 C C . GLY A 1 208 ? -4.408 14.541 11.532 1.00 87.44 208 GLY A C 1
ATOM 1714 O O . GLY A 1 208 ? -3.933 15.670 11.471 1.00 87.44 208 GLY A O 1
ATOM 1715 N N . VAL A 1 209 ? -4.885 14.010 12.664 1.00 88.56 209 VAL A N 1
ATOM 1716 C CA . VAL A 1 209 ? -4.859 14.680 13.972 1.00 88.56 209 VAL A CA 1
ATOM 1717 C C . VAL A 1 209 ? -3.996 13.865 14.931 1.00 88.56 209 VAL A C 1
ATOM 1719 O O . VAL A 1 209 ? -4.395 12.788 15.373 1.00 88.56 209 VAL A O 1
ATOM 1722 N N . GLU A 1 210 ? -2.807 14.371 15.241 1.00 85.25 210 GLU A N 1
ATOM 1723 C CA . GLU A 1 210 ? -1.817 13.717 16.109 1.00 85.25 210 GLU A CA 1
ATOM 1724 C C . GLU A 1 210 ? -2.374 13.445 17.513 1.00 85.25 210 GLU A C 1
ATOM 1726 O O . GLU A 1 210 ? -2.285 12.334 18.029 1.00 85.25 210 GLU A O 1
ATOM 1731 N N . GLU A 1 211 ? -3.061 14.420 18.101 1.00 86.06 211 GLU A N 1
ATOM 1732 C CA . GLU A 1 211 ? -3.605 14.339 19.459 1.00 86.06 211 GLU A CA 1
ATOM 1733 C C . GLU A 1 211 ? -4.786 13.364 19.581 1.00 86.06 211 GLU A C 1
ATOM 1735 O O . GLU A 1 211 ? -5.309 13.145 20.674 1.00 86.06 211 GLU A O 1
ATOM 1740 N N . SER A 1 212 ? -5.231 12.780 18.465 1.00 88.56 212 SER A N 1
ATOM 1741 C CA . SER A 1 212 ? -6.336 11.824 18.442 1.00 88.56 212 SER A CA 1
ATOM 1742 C C . SER A 1 212 ? -5.910 10.385 18.745 1.00 88.56 212 SER A C 1
ATOM 1744 O O . SER A 1 212 ? -6.773 9.514 18.872 1.00 88.56 212 SER A O 1
ATOM 1746 N N . TRP A 1 213 ? -4.608 10.108 18.870 1.00 89.38 213 TRP A N 1
ATOM 1747 C CA . TRP A 1 213 ? -4.130 8.809 19.335 1.00 89.38 213 TRP A CA 1
ATOM 1748 C C . TRP A 1 213 ? -4.470 8.603 20.813 1.00 89.38 213 TRP A C 1
ATOM 1750 O O . TRP A 1 213 ? -4.014 9.335 21.690 1.00 89.38 213 TRP A O 1
ATOM 1760 N N . VAL A 1 214 ? -5.229 7.549 21.106 1.00 89.19 214 VAL A N 1
ATOM 1761 C CA . VAL A 1 214 ? -5.598 7.168 22.472 1.00 89.19 214 VAL A CA 1
ATOM 1762 C C . VAL A 1 214 ? -4.902 5.864 22.836 1.00 89.19 214 VAL A C 1
ATOM 1764 O O . VAL A 1 214 ? -5.148 4.828 22.216 1.00 89.19 214 VAL A O 1
ATOM 1767 N N . LYS A 1 215 ? -4.045 5.900 23.861 1.00 87.44 215 LYS A N 1
ATOM 1768 C CA . LYS A 1 215 ? -3.443 4.690 24.439 1.00 87.44 215 LYS A CA 1
ATOM 1769 C C . LYS A 1 215 ? -4.491 3.937 25.255 1.00 87.44 215 LYS A C 1
ATOM 1771 O O . LYS A 1 215 ? -5.158 4.530 26.100 1.00 87.44 215 LYS A O 1
ATOM 1776 N N . LEU A 1 216 ? -4.620 2.638 25.010 1.00 83.00 216 LEU A N 1
ATOM 1777 C CA . LEU A 1 216 ? -5.498 1.768 25.781 1.00 83.00 216 LEU A CA 1
ATOM 1778 C C . LEU A 1 216 ? -4.783 1.248 27.022 1.00 83.00 216 LEU A C 1
ATOM 1780 O O . LEU A 1 216 ? -3.677 0.710 26.943 1.00 83.00 216 LEU A O 1
ATOM 1784 N N . ASP A 1 217 ? -5.473 1.320 28.155 1.00 72.25 217 ASP A N 1
ATOM 1785 C CA . ASP A 1 217 ? -5.059 0.598 29.351 1.00 72.25 217 ASP A CA 1
ATOM 1786 C C . ASP A 1 217 ? -5.409 -0.896 29.228 1.00 72.25 217 ASP A C 1
ATOM 1788 O O . ASP A 1 217 ? -6.451 -1.239 28.658 1.00 72.25 217 ASP A O 1
ATOM 1792 N N . PRO A 1 218 ? -4.631 -1.806 29.847 1.00 62.84 218 PRO A N 1
ATOM 1793 C CA . PRO A 1 218 ? -4.934 -3.242 29.888 1.00 62.84 218 PRO A CA 1
ATOM 1794 C C . PRO A 1 218 ? -6.372 -3.566 30.321 1.00 62.84 218 PRO A C 1
ATOM 1796 O O . PRO A 1 218 ? -6.977 -4.515 29.832 1.00 62.84 218 PRO A O 1
ATOM 1799 N N . LEU A 1 219 ? -6.949 -2.747 31.208 1.00 55.31 219 LEU A N 1
ATOM 1800 C CA . LEU A 1 219 ? -8.320 -2.899 31.706 1.00 55.31 219 LEU A CA 1
ATOM 1801 C C . LEU A 1 219 ? -9.398 -2.560 30.663 1.00 55.31 219 LEU A C 1
ATOM 1803 O O . LEU A 1 219 ? -10.519 -3.044 30.781 1.00 55.31 219 LEU A O 1
ATOM 1807 N N . GLN A 1 220 ? -9.073 -1.760 29.645 1.00 56.47 220 GLN A N 1
ATOM 1808 C CA . GLN A 1 220 ? -9.988 -1.388 28.560 1.00 56.47 220 GLN A CA 1
ATOM 1809 C C . GLN A 1 220 ? -10.007 -2.427 27.425 1.00 56.47 220 GLN A C 1
ATOM 1811 O O . GLN A 1 220 ? -10.912 -2.415 26.596 1.00 56.47 220 GLN A O 1
ATOM 1816 N N . ILE A 1 221 ? -9.040 -3.352 27.406 1.00 56.38 221 ILE A N 1
ATOM 1817 C CA . ILE A 1 221 ? -8.919 -4.431 26.409 1.00 56.38 221 ILE A CA 1
ATOM 1818 C C . ILE A 1 221 ? -9.738 -5.675 26.825 1.00 56.38 221 ILE A C 1
ATOM 1820 O O . ILE A 1 221 ? -10.014 -6.565 26.018 1.00 56.38 221 ILE A O 1
ATOM 1824 N N . CYS A 1 222 ? -10.189 -5.736 28.083 1.00 46.62 222 CYS A N 1
ATOM 1825 C CA . CYS A 1 222 ? -10.907 -6.872 28.658 1.00 46.62 222 CYS A CA 1
ATOM 1826 C C . CYS A 1 222 ? -12.371 -6.967 28.188 1.00 46.62 222 CYS A C 1
ATOM 1828 O O . CYS A 1 222 ? -13.294 -6.581 28.900 1.00 46.62 222 CYS A O 1
ATOM 1830 N N . GLY A 1 223 ? -12.579 -7.551 27.006 1.00 49.66 223 GLY A N 1
ATOM 1831 C CA . GLY A 1 223 ? -13.879 -8.069 26.553 1.00 49.66 223 GLY A CA 1
ATOM 1832 C C . GLY A 1 223 ? -13.871 -9.556 26.184 1.00 49.66 223 GLY A C 1
ATOM 1833 O O . GLY A 1 223 ? -14.933 -10.142 25.996 1.00 49.66 223 GLY A O 1
ATOM 1834 N N . ILE A 1 224 ? -12.695 -10.181 26.090 1.00 49.22 224 ILE A N 1
ATOM 1835 C CA . ILE A 1 224 ? -12.553 -11.577 25.669 1.00 49.22 224 ILE A CA 1
ATOM 1836 C C . ILE A 1 224 ? -11.867 -12.339 26.799 1.00 49.22 224 ILE A C 1
ATOM 1838 O O . ILE A 1 224 ? -10.656 -12.242 26.993 1.00 49.22 224 ILE A O 1
ATOM 1842 N N . GLN A 1 225 ? -12.662 -13.072 27.577 1.00 41.72 225 GLN A N 1
ATOM 1843 C CA . GLN A 1 225 ? -12.129 -14.148 28.401 1.00 41.72 225 GLN A CA 1
ATOM 1844 C C . GLN A 1 225 ? -11.794 -15.306 27.461 1.00 41.72 225 GLN A C 1
ATOM 1846 O O . GLN A 1 225 ? -12.650 -15.758 26.705 1.00 41.72 225 GLN A O 1
ATOM 1851 N N . TRP A 1 226 ? -10.535 -15.735 27.466 1.00 50.50 226 TRP A N 1
ATOM 1852 C CA . TRP A 1 226 ? -10.133 -16.979 26.823 1.00 50.50 226 TRP A CA 1
ATOM 1853 C C . TRP A 1 226 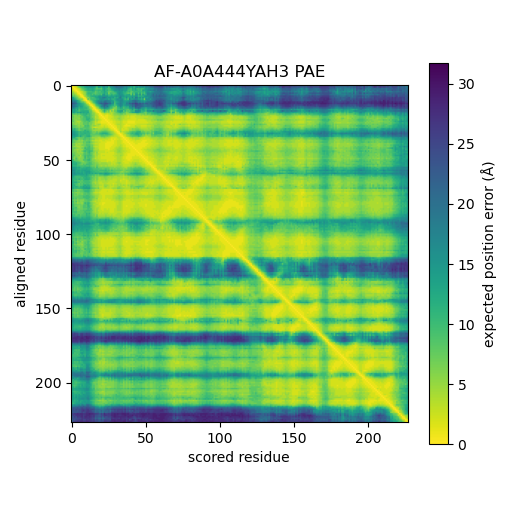? -10.717 -18.131 27.654 1.00 50.50 226 TRP A C 1
ATOM 1855 O O . TRP A 1 226 ? -10.308 -18.304 28.803 1.00 50.50 226 TRP A O 1
ATOM 1865 N N . GLU A 1 227 ? -11.705 -18.849 27.111 1.00 41.34 227 GLU A N 1
ATOM 1866 C CA . GLU A 1 227 ? -12.114 -20.174 27.611 1.00 41.34 227 GLU A CA 1
ATOM 1867 C C . GLU A 1 227 ? -11.166 -21.265 27.098 1.00 41.34 227 GLU A C 1
ATOM 1869 O O . GLU A 1 227 ? -10.782 -21.207 25.904 1.00 41.34 227 GLU A O 1
#

Sequence (227 aa):
MVTLVLPSLFEEIDFDRVLDCVNGIIYHYKTAGLNVKIGLWNPKTDKRKIIPPSIITNESDFDPEVRIHRFGYDNVNDDYKVIQYVYYIHHEFDTYASALANWQIYSLKSNCWKKLDFEMTQKEATHESYVAYLNGVCHWWGWEDDEKEVLVSFNLSIEPFRTTLIDWGQSDTGHPTRTLVMLNESITLISSFDENSRIEISILGEVGVEESWVKLDPLQICGIQWE

Nearest PDB structures (foldseek):
  4imn-assembly1_A  TM=3.815E-01  e=9.777E+00  Homo sapiens
  2czu-assembly2_B  TM=3.106E-01  e=9.777E+00  Mus musculus
  4os3-assembly1_A  TM=3.141E-01  e=8.421E+00  Homo sapiens

Organism: Arachis hypogaea (NCBI:txid3818)

Mean predicted aligned error: 9.41 Å

Solvent-accessible surface area (backbone atoms only — not comparable to full-atom values): 13710 Å² total; per-residue (Å²): 138,85,86,80,77,78,76,81,87,61,97,68,96,58,69,75,46,76,79,51,67,57,97,68,34,38,37,33,36,36,52,62,84,68,47,70,48,42,39,40,36,29,75,93,76,69,48,72,47,72,59,78,79,76,94,76,79,92,48,98,62,39,48,65,40,71,46,82,68,48,75,46,51,16,74,83,72,72,34,46,36,38,38,32,40,37,37,31,34,29,77,89,72,76,41,74,42,69,91,74,36,45,40,34,39,34,36,64,78,80,68,44,77,42,78,49,97,59,85,77,47,72,62,65,68,94,54,91,54,36,51,44,78,56,97,31,29,41,34,32,55,30,22,46,93,88,77,40,49,24,40,36,38,33,32,63,67,82,67,55,71,41,58,19,57,57,84,69,77,90,59,102,62,79,89,55,54,67,34,41,41,78,53,95,92,29,54,28,41,40,34,38,32,80,95,72,74,44,76,47,44,31,38,52,70,46,95,56,42,50,87,35,56,42,75,60,55,79,80,76,67,71,81,73,81,88,126

pLDDT: mean 78.59, std 13.95, range [41.34, 95.44]

InterPro domains:
  IPR006527 F-box associated beta-propeller, type 1 [PF07734] (10-216)
  IPR017451 F-box associated beta-propeller domain [TIGR01640] (21-216)
  IPR052361 F-box domain-containing protein [PTHR31790] (18-216)

Secondary structure (DSSP, 8-state):
-----------SSS-EEEEEEETTEEEEEEEETTEEEEEEEETTTTEEEEPPPP----BTTEEEEEEEEEEEEETTTTEEEEEEEEEEEETTT--B-GGG-EEEEEETTTTEEEE--S---S-----TTSEEEETTEEEEEEEETTTEEEEEEEETTT--EEEEE------SS-PPEEEEEEETTEEEEEEEEGGGTEEEEEEESSTT-GGGEEEPPGGGSTT----